Protein AF-A0A422QEE6-F1 (afdb_monomer)

Radius of gyration: 28.52 Å; Cα contacts (8 Å, |Δi|>4): 466; chains: 1; bounding box: 57×87×63 Å

Organism: NCBI:txid373040

pLDDT: mean 84.82, std 14.1, range [29.86, 97.25]

Mean predicted aligned error: 16.99 Å

Structure (mmCIF, N/CA/C/O backbone):
data_AF-A0A422QEE6-F1
#
_entry.id   AF-A0A422QEE6-F1
#
loop_
_atom_site.group_PDB
_atom_site.id
_atom_site.type_symbol
_atom_site.label_atom_id
_atom_site.label_alt_id
_atom_site.label_comp_id
_atom_site.label_asym_id
_atom_site.label_entity_id
_atom_site.label_seq_id
_atom_site.pdbx_PDB_ins_code
_atom_site.Cartn_x
_atom_site.Cartn_y
_atom_site.Cartn_z
_atom_site.occupancy
_atom_site.B_iso_or_equiv
_atom_site.auth_seq_id
_atom_site.auth_comp_id
_atom_site.auth_asym_id
_atom_site.auth_atom_id
_atom_site.pdbx_PDB_model_num
ATOM 1 N N . ASP A 1 1 ? -24.342 -21.781 19.970 1.00 81.12 1 ASP A N 1
ATOM 2 C CA . ASP A 1 1 ? -25.682 -21.976 19.388 1.00 81.12 1 ASP A CA 1
ATOM 3 C C . ASP A 1 1 ? -25.489 -22.483 17.962 1.00 81.12 1 ASP A C 1
ATOM 5 O O . ASP A 1 1 ? -25.064 -21.713 17.103 1.00 81.12 1 ASP A O 1
ATOM 9 N N . ALA A 1 2 ? -25.645 -23.795 17.763 1.00 84.81 2 ALA A N 1
ATOM 10 C CA . ALA A 1 2 ? -25.330 -24.468 16.501 1.00 84.81 2 ALA A CA 1
ATOM 11 C C . ALA A 1 2 ? -26.231 -23.983 15.355 1.00 84.81 2 ALA A C 1
ATOM 13 O O . ALA A 1 2 ? -25.745 -23.735 14.253 1.00 84.81 2 ALA A O 1
ATOM 14 N N . ASP A 1 3 ? -27.510 -23.732 15.635 1.00 87.94 3 ASP A N 1
ATOM 15 C CA . ASP A 1 3 ? -28.479 -23.286 14.630 1.00 87.94 3 ASP A CA 1
ATOM 16 C C . ASP A 1 3 ? -28.213 -21.856 14.155 1.00 87.94 3 ASP A C 1
ATOM 18 O O . ASP A 1 3 ? -28.500 -21.502 13.010 1.00 87.94 3 ASP A O 1
ATOM 22 N N . LYS A 1 4 ? -27.640 -20.999 15.009 1.00 89.62 4 LYS A N 1
ATOM 23 C CA . LYS A 1 4 ? -27.157 -19.679 14.572 1.00 89.62 4 LYS A CA 1
ATOM 24 C C . LYS A 1 4 ? -25.939 -19.790 13.659 1.00 89.62 4 LYS A C 1
ATOM 26 O O . LYS A 1 4 ? -25.885 -19.081 12.662 1.00 89.62 4 LYS A O 1
ATOM 31 N N . TYR A 1 5 ? -24.990 -20.672 13.973 1.00 89.69 5 TYR A N 1
ATOM 32 C CA . TYR A 1 5 ? -23.780 -20.845 13.163 1.00 89.69 5 TYR A CA 1
ATOM 33 C C . TYR A 1 5 ? -24.086 -21.451 11.784 1.00 89.69 5 TYR A C 1
ATOM 35 O O . TYR A 1 5 ? -23.596 -20.968 10.767 1.00 89.69 5 TYR A O 1
ATOM 43 N N . LEU A 1 6 ? -24.968 -22.454 11.735 1.00 91.50 6 LEU A N 1
ATOM 44 C CA . LEU A 1 6 ? -25.363 -23.151 10.505 1.00 91.50 6 LEU A CA 1
ATOM 45 C C . LEU A 1 6 ? -26.175 -22.296 9.516 1.00 91.50 6 LEU A C 1
ATOM 47 O O . LEU A 1 6 ? -26.305 -22.693 8.360 1.00 91.50 6 LEU A O 1
ATOM 51 N N . ARG A 1 7 ? -26.694 -21.143 9.964 1.00 90.94 7 ARG A N 1
ATOM 52 C CA . ARG A 1 7 ? -27.351 -20.106 9.141 1.00 90.94 7 ARG A CA 1
ATOM 53 C C . ARG A 1 7 ? -26.386 -19.030 8.627 1.00 90.94 7 ARG A C 1
ATOM 55 O O . ARG A 1 7 ? -26.804 -18.028 8.055 1.00 90.94 7 ARG A O 1
ATOM 62 N N . GLY A 1 8 ? -25.086 -19.171 8.887 1.00 89.19 8 GLY A N 1
ATOM 63 C CA . GLY A 1 8 ? -24.087 -18.263 8.335 1.00 89.19 8 GLY A CA 1
ATOM 64 C C . GLY A 1 8 ? -23.957 -18.450 6.822 1.00 89.19 8 GLY A C 1
ATOM 65 O O . GLY A 1 8 ? -23.835 -19.581 6.361 1.00 89.19 8 GLY A O 1
ATOM 66 N N . GLN A 1 9 ? -23.886 -17.353 6.059 1.00 87.19 9 GLN A N 1
ATOM 67 C CA . GLN A 1 9 ? -23.826 -17.376 4.584 1.00 87.19 9 GLN A CA 1
ATOM 68 C C . GLN A 1 9 ? -22.741 -18.299 4.004 1.00 87.19 9 GLN A C 1
ATOM 70 O O . GLN A 1 9 ? -22.912 -18.861 2.927 1.00 87.19 9 GLN A O 1
ATOM 75 N N . PHE A 1 10 ? -21.599 -18.436 4.683 1.00 90.88 10 PHE A N 1
ATOM 76 C CA . PHE A 1 10 ? -20.551 -19.368 4.266 1.00 90.88 10 PHE A CA 1
ATOM 77 C C . PHE A 1 10 ? -20.926 -20.825 4.564 1.00 90.88 10 PHE A C 1
ATOM 79 O O . PHE A 1 10 ? -20.805 -21.684 3.697 1.00 90.88 10 PHE A O 1
ATOM 86 N N . VAL A 1 11 ? -21.412 -21.090 5.778 1.00 92.38 11 VAL A N 1
ATOM 87 C CA . VAL A 1 11 ? -21.744 -22.437 6.263 1.00 92.38 11 VAL A CA 1
ATOM 88 C C . VAL A 1 11 ? -22.916 -23.035 5.481 1.00 92.38 11 VAL A C 1
ATOM 90 O O . VAL A 1 11 ? -22.935 -24.236 5.223 1.00 92.38 11 VAL A O 1
ATOM 93 N N . GLU A 1 12 ? -23.859 -22.203 5.036 1.00 90.94 12 GLU A N 1
ATOM 94 C CA . GLU A 1 12 ? -24.975 -22.614 4.175 1.00 90.94 12 GLU A CA 1
ATOM 95 C C . GLU A 1 12 ? -24.527 -23.160 2.812 1.00 90.94 12 GLU A C 1
ATOM 97 O O . GLU A 1 12 ? -25.235 -23.978 2.230 1.00 90.94 12 GLU A O 1
ATOM 102 N N . ARG A 1 13 ? -23.344 -22.763 2.321 1.00 91.00 13 ARG A N 1
ATOM 103 C CA . ARG A 1 13 ? -22.773 -23.248 1.053 1.00 91.00 13 ARG A CA 1
ATOM 104 C C . ARG A 1 13 ? -22.009 -24.564 1.190 1.00 91.00 13 ARG A C 1
ATOM 106 O O . ARG A 1 13 ? -21.643 -25.157 0.177 1.00 91.00 13 ARG A O 1
ATOM 113 N N . LEU A 1 14 ? -21.726 -25.014 2.414 1.00 93.06 14 LEU A N 1
ATOM 114 C CA . LEU A 1 14 ? -20.978 -26.248 2.628 1.00 93.06 14 LEU A CA 1
ATOM 115 C C . LEU A 1 14 ? -21.816 -27.477 2.232 1.00 93.06 14 LEU A C 1
ATOM 117 O O . LEU A 1 14 ? -23.030 -27.490 2.451 1.00 93.06 14 LEU A O 1
ATOM 121 N N . PRO A 1 15 ? -21.180 -28.547 1.718 1.00 95.31 15 PRO A N 1
ATOM 122 C CA . PRO A 1 15 ? -21.838 -29.829 1.499 1.00 95.31 15 PRO A CA 1
ATOM 123 C C . PRO A 1 15 ? -22.603 -30.313 2.734 1.00 95.31 15 PRO A C 1
ATOM 125 O O . PRO A 1 15 ? -22.143 -30.156 3.867 1.00 95.31 15 PRO A O 1
ATOM 128 N N . GLN A 1 16 ? -23.746 -30.965 2.509 1.00 95.94 16 GLN A N 1
ATOM 129 C CA . GLN A 1 16 ? -24.655 -31.385 3.578 1.00 95.94 16 GLN A CA 1
ATOM 130 C C . GLN A 1 16 ? -23.961 -32.230 4.659 1.00 95.94 16 GLN A C 1
ATOM 132 O O . GLN A 1 16 ? -24.127 -31.955 5.843 1.00 95.94 16 GLN A O 1
ATOM 137 N N . ALA A 1 17 ? -23.090 -33.161 4.258 1.00 97.25 17 ALA A N 1
ATOM 138 C CA . ALA A 1 17 ? -22.315 -33.987 5.185 1.00 97.25 17 ALA A CA 1
ATOM 139 C C . ALA A 1 17 ? -21.442 -33.163 6.155 1.00 97.25 17 ALA A C 1
ATOM 141 O O . ALA A 1 17 ? -21.339 -33.505 7.331 1.00 97.25 17 ALA A O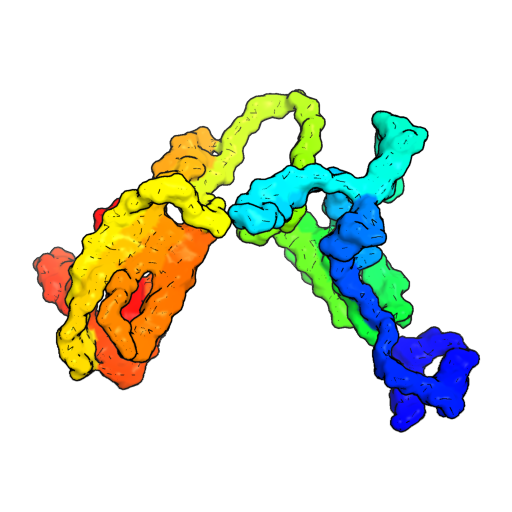 1
ATOM 142 N N . LEU A 1 18 ? -20.850 -32.049 5.699 1.00 94.56 18 LEU A N 1
ATOM 143 C CA . LEU A 1 18 ? -20.068 -31.164 6.572 1.00 94.56 18 LEU A CA 1
ATOM 144 C C . LEU A 1 18 ? -20.967 -30.386 7.533 1.00 94.56 18 LEU A C 1
ATOM 146 O O . LEU A 1 18 ? -20.618 -30.219 8.698 1.00 94.56 18 LEU A O 1
ATOM 150 N N . ARG A 1 19 ? -22.134 -29.927 7.067 1.00 95.19 19 ARG A N 1
ATOM 151 C CA . ARG A 1 19 ? -23.109 -29.220 7.914 1.00 95.19 19 ARG A CA 1
ATOM 152 C C . ARG A 1 19 ? -23.632 -30.124 9.029 1.00 95.19 19 ARG A C 1
ATOM 154 O O . ARG A 1 19 ? -23.758 -29.672 10.164 1.00 95.19 19 ARG A O 1
ATOM 161 N N . ASP A 1 20 ? -23.893 -31.391 8.719 1.00 95.81 20 ASP A N 1
ATOM 162 C CA . ASP A 1 20 ? -24.345 -32.376 9.703 1.00 95.81 20 ASP A CA 1
ATOM 163 C C . ASP A 1 20 ? -23.236 -32.720 10.703 1.00 95.81 20 ASP A C 1
ATOM 165 O O . ASP A 1 20 ? -23.484 -32.688 11.907 1.00 95.81 20 ASP A O 1
ATOM 169 N N . GLY A 1 21 ? -21.992 -32.886 10.237 1.00 95.81 21 GLY A N 1
ATOM 170 C CA . GLY A 1 21 ? -20.835 -33.063 11.121 1.00 95.81 21 GLY A CA 1
ATOM 171 C C . GLY A 1 21 ? -20.597 -31.872 12.059 1.00 95.81 21 GLY A C 1
ATOM 172 O O . GLY A 1 21 ? -20.356 -32.063 13.249 1.00 95.81 21 GLY A O 1
ATOM 173 N N . ILE A 1 22 ? -20.729 -30.633 11.564 1.00 94.56 22 ILE A N 1
ATOM 174 C CA . ILE A 1 22 ? -20.644 -29.418 12.399 1.00 94.56 22 ILE A CA 1
ATOM 175 C C . ILE A 1 22 ? -21.785 -29.378 13.422 1.00 94.56 22 ILE A C 1
ATOM 177 O O . ILE A 1 22 ? -21.577 -28.923 14.546 1.00 94.56 22 ILE A O 1
ATOM 181 N N . ARG A 1 23 ? -22.992 -29.834 13.063 1.00 94.62 23 ARG A N 1
ATOM 182 C CA . ARG A 1 23 ? -24.121 -29.889 14.002 1.00 94.62 23 ARG A CA 1
ATOM 183 C C . ARG A 1 23 ? -23.864 -30.886 15.130 1.00 94.62 23 ARG A C 1
ATOM 185 O O . ARG A 1 23 ? -24.142 -30.564 16.280 1.00 94.62 23 ARG A O 1
ATOM 192 N N . GLU A 1 24 ? -23.361 -32.070 14.794 1.00 96.00 24 GLU A N 1
ATOM 193 C CA . GLU A 1 24 ? -23.137 -33.156 15.751 1.00 96.00 24 GLU A CA 1
ATOM 194 C C . GLU A 1 24 ? -21.937 -32.886 16.667 1.00 96.00 24 GLU A C 1
ATOM 196 O O . GLU A 1 24 ? -22.025 -33.057 17.882 1.00 96.00 24 GLU A O 1
ATOM 201 N N . HIS A 1 25 ? -20.819 -32.436 16.095 1.00 95.38 25 HIS A N 1
ATOM 202 C CA . HIS A 1 25 ? -19.540 -32.348 16.806 1.00 95.38 25 HIS A CA 1
ATOM 203 C C . HIS A 1 25 ? -19.099 -30.914 17.117 1.00 95.38 25 HIS A C 1
ATOM 205 O O . HIS A 1 25 ? -18.157 -30.702 17.883 1.00 95.38 25 HIS A O 1
ATOM 211 N N . GLY A 1 26 ? -19.771 -29.914 16.547 1.00 93.00 26 GLY A N 1
ATOM 212 C CA . GLY A 1 26 ? -19.337 -28.525 16.602 1.00 93.00 26 GLY A CA 1
ATOM 213 C C . GLY A 1 26 ? -18.130 -28.243 15.705 1.00 93.00 26 GLY A C 1
ATOM 214 O O . GLY A 1 26 ? -17.658 -29.081 14.939 1.00 93.00 26 GLY A O 1
ATOM 215 N N . ILE A 1 27 ? -17.611 -27.022 15.815 1.00 92.44 27 ILE A N 1
ATOM 216 C CA . ILE A 1 27 ? -16.364 -26.596 15.179 1.00 92.44 27 ILE A CA 1
ATOM 217 C C . ILE A 1 27 ? -15.496 -25.881 16.211 1.00 92.44 27 ILE A C 1
ATOM 219 O O . ILE A 1 27 ? -15.995 -25.133 17.055 1.00 92.44 27 ILE A O 1
ATOM 223 N N . ARG A 1 28 ? -14.182 -26.119 16.165 1.00 93.69 28 ARG A N 1
ATOM 224 C CA . ARG A 1 28 ? -13.245 -25.514 17.118 1.00 93.69 28 ARG A CA 1
ATOM 225 C C . ARG A 1 28 ? -12.964 -24.045 16.809 1.00 93.69 28 ARG A C 1
ATOM 227 O O . ARG A 1 28 ? -12.865 -23.237 17.731 1.00 93.69 28 ARG A O 1
ATOM 234 N N . ASN A 1 29 ? -12.808 -23.717 15.530 1.00 92.12 29 ASN A N 1
ATOM 235 C CA . ASN A 1 29 ? -12.454 -22.389 15.045 1.00 92.12 29 ASN A CA 1
ATOM 236 C C . ASN A 1 29 ? -13.689 -21.717 14.444 1.00 92.12 29 ASN A C 1
ATOM 238 O O . ASN A 1 29 ? -14.395 -22.324 13.647 1.00 92.12 29 ASN A O 1
ATOM 242 N N . SER A 1 30 ? -13.947 -20.461 14.808 1.00 87.75 30 SER A N 1
ATOM 243 C CA . SER A 1 30 ? -15.091 -19.722 14.259 1.00 87.75 30 SER A CA 1
ATOM 244 C C . SER A 1 30 ? -14.921 -19.384 12.776 1.00 87.75 30 SER A C 1
ATOM 246 O O . SER A 1 30 ? -15.923 -19.288 12.073 1.00 87.75 30 SER A O 1
ATOM 248 N N . HIS A 1 31 ? -13.669 -19.235 12.326 1.00 90.38 31 HIS A N 1
ATOM 249 C CA . HIS A 1 31 ? -13.274 -18.991 10.942 1.00 90.38 31 HIS A CA 1
ATOM 250 C C . HIS A 1 31 ? -12.003 -19.785 10.609 1.00 90.38 31 HIS A C 1
ATOM 252 O O . HIS A 1 31 ? -11.155 -19.982 11.486 1.00 90.38 31 HIS A O 1
ATOM 258 N N . LEU A 1 32 ? -11.866 -20.223 9.361 1.00 91.81 32 LEU A N 1
ATOM 259 C CA . LEU A 1 32 ? -10.840 -21.165 8.911 1.00 91.81 32 LEU A CA 1
ATOM 260 C C . LEU A 1 32 ? -9.959 -20.618 7.786 1.00 91.81 32 LEU A C 1
ATOM 262 O O . LEU A 1 32 ? -8.766 -20.914 7.765 1.00 91.81 32 LEU A O 1
ATOM 266 N N . LEU A 1 33 ? -10.518 -19.858 6.843 1.00 94.44 33 LEU A N 1
ATOM 267 C CA . LEU A 1 33 ? -9.865 -19.549 5.574 1.00 94.44 33 LEU A CA 1
ATOM 268 C C . LEU A 1 33 ? -9.750 -18.042 5.368 1.00 94.44 33 LEU A C 1
ATOM 270 O O . LEU A 1 33 ? -10.741 -17.314 5.331 1.00 94.44 33 LEU A O 1
ATOM 274 N N . SER A 1 34 ? -8.514 -17.585 5.178 1.00 94.00 34 SER A N 1
ATOM 275 C CA . SER A 1 34 ? -8.158 -16.221 4.789 1.00 94.00 34 SER A CA 1
ATOM 276 C C . SER A 1 34 ? -7.015 -16.264 3.786 1.00 94.00 34 SER A C 1
ATOM 278 O O . SER A 1 34 ? -6.116 -17.095 3.920 1.00 94.00 34 SER A O 1
ATOM 280 N N . ILE A 1 35 ? -7.022 -15.358 2.809 1.00 93.94 35 ILE A N 1
ATOM 281 C CA . ILE A 1 35 ? -5.903 -15.196 1.876 1.00 93.94 35 ILE A CA 1
ATOM 282 C C . ILE A 1 35 ? -5.179 -13.904 2.237 1.00 93.94 35 ILE A C 1
ATOM 284 O O . ILE A 1 35 ? -5.661 -12.810 1.953 1.00 93.94 35 ILE A O 1
ATOM 288 N N . ALA A 1 36 ? -4.028 -14.047 2.887 1.00 91.50 36 ALA A N 1
ATOM 289 C CA . ALA A 1 36 ? -3.153 -12.946 3.276 1.00 91.50 36 ALA A CA 1
ATOM 290 C C . ALA A 1 36 ? -2.109 -12.649 2.178 1.00 91.50 36 ALA A C 1
ATOM 292 O O . ALA A 1 36 ? -1.800 -13.536 1.378 1.00 91.50 36 ALA A O 1
ATOM 293 N N . PRO A 1 37 ? -1.514 -11.441 2.147 1.00 84.94 37 PRO A N 1
ATOM 294 C CA . PRO A 1 37 ? -0.435 -11.145 1.214 1.00 84.94 37 PRO A CA 1
ATOM 295 C C . PRO A 1 37 ? 0.823 -11.936 1.592 1.00 84.94 37 PRO A C 1
ATOM 297 O O . PRO A 1 37 ? 1.262 -11.929 2.744 1.00 84.94 37 PRO A O 1
ATOM 300 N N . THR A 1 38 ? 1.443 -12.595 0.614 1.00 86.94 38 THR A N 1
ATOM 301 C CA . THR A 1 38 ? 2.554 -13.533 0.855 1.00 86.94 38 THR A CA 1
ATOM 302 C C . THR A 1 38 ? 3.933 -12.983 0.480 1.00 86.94 38 THR A C 1
ATOM 304 O O . THR A 1 38 ? 4.870 -13.758 0.355 1.00 86.94 38 THR A O 1
ATOM 307 N N . GLY A 1 39 ? 4.105 -11.664 0.339 1.00 81.00 39 GLY A N 1
ATOM 308 C CA . GLY A 1 39 ? 5.300 -11.039 -0.260 1.00 81.00 39 GLY A CA 1
ATOM 309 C C . GLY A 1 39 ? 6.659 -11.646 0.135 1.00 81.00 39 GLY A C 1
ATOM 310 O O . GLY A 1 39 ? 7.325 -12.302 -0.661 1.00 81.00 39 GLY A O 1
ATOM 311 N N . THR A 1 40 ? 7.126 -11.427 1.368 1.00 81.62 40 THR A N 1
ATOM 312 C CA . THR A 1 40 ? 8.453 -11.933 1.788 1.00 81.62 40 THR A CA 1
ATOM 313 C C . THR A 1 40 ? 8.480 -13.445 1.993 1.00 81.62 40 THR A C 1
ATOM 315 O O . THR A 1 40 ? 9.517 -14.059 1.760 1.00 81.62 40 THR A O 1
ATOM 318 N N . ILE A 1 41 ? 7.365 -14.049 2.411 1.00 87.56 41 ILE A N 1
ATOM 319 C CA . ILE A 1 41 ? 7.308 -15.496 2.648 1.00 87.56 41 ILE A CA 1
ATOM 320 C C . ILE A 1 41 ? 7.363 -16.284 1.337 1.00 87.56 41 ILE A C 1
ATOM 322 O O . ILE A 1 41 ? 8.015 -17.320 1.300 1.00 87.56 41 ILE A O 1
ATOM 326 N N . SER A 1 42 ? 6.777 -15.764 0.255 1.00 88.62 42 SER A N 1
ATOM 327 C CA . SER A 1 42 ? 6.864 -16.381 -1.066 1.00 88.62 42 SER A CA 1
ATOM 328 C C . SER A 1 42 ? 8.301 -16.359 -1.576 1.00 88.62 42 SER A C 1
ATOM 330 O O . SER A 1 42 ? 8.842 -17.394 -1.958 1.00 88.62 42 SER A O 1
ATOM 332 N N . LEU A 1 43 ? 8.974 -15.207 -1.461 1.00 86.25 43 LEU A N 1
ATOM 333 C CA . LEU A 1 43 ? 10.392 -15.105 -1.807 1.00 86.25 43 LEU A CA 1
ATOM 334 C C . LEU A 1 43 ? 11.256 -16.093 -1.007 1.00 86.25 43 LEU A C 1
ATOM 336 O O . LEU A 1 43 ? 12.166 -16.698 -1.559 1.00 86.25 43 LEU A O 1
ATOM 340 N N . ALA A 1 44 ? 11.013 -16.218 0.299 1.00 86.69 44 ALA A N 1
ATOM 341 C CA . ALA A 1 44 ? 11.871 -17.007 1.178 1.00 86.69 44 ALA A CA 1
ATOM 342 C C . ALA A 1 44 ? 11.607 -18.518 1.106 1.00 86.69 44 ALA A C 1
ATOM 344 O O . ALA A 1 44 ? 12.542 -19.298 1.280 1.00 86.69 44 ALA A O 1
ATOM 345 N N . PHE A 1 45 ? 10.354 -18.928 0.895 1.00 90.50 45 PHE A N 1
ATOM 346 C CA . PHE A 1 45 ? 9.922 -20.312 1.118 1.00 90.50 45 PHE A CA 1
ATOM 347 C C . PHE A 1 45 ? 9.106 -20.917 -0.025 1.00 90.50 45 PHE A C 1
ATOM 349 O O . PHE A 1 45 ? 8.894 -22.125 -0.024 1.00 90.50 45 PHE A O 1
ATOM 356 N N . ALA A 1 46 ? 8.659 -20.115 -0.991 1.00 90.31 46 ALA A N 1
ATOM 357 C CA . ALA A 1 46 ? 7.896 -20.583 -2.149 1.00 90.31 46 ALA A CA 1
ATOM 358 C C . ALA A 1 46 ? 8.588 -20.220 -3.469 1.00 90.31 46 ALA A C 1
ATOM 360 O O . ALA A 1 46 ? 7.927 -19.986 -4.475 1.00 90.31 46 ALA A O 1
ATOM 361 N N . ASP A 1 47 ? 9.921 -20.141 -3.442 1.00 89.69 47 ASP A N 1
ATOM 362 C CA . ASP A 1 47 ? 10.767 -19.926 -4.620 1.00 89.69 47 ASP A CA 1
ATOM 363 C C . ASP A 1 47 ? 10.376 -18.696 -5.460 1.00 89.69 47 ASP A C 1
ATOM 365 O O . ASP A 1 47 ? 10.538 -18.661 -6.679 1.00 89.69 47 ASP A O 1
ATOM 369 N N . ASN A 1 48 ? 9.843 -17.677 -4.777 1.00 89.81 48 ASN A N 1
ATOM 370 C CA . ASN A 1 48 ? 9.294 -16.471 -5.378 1.00 89.81 48 ASN A CA 1
ATOM 371 C C . ASN A 1 48 ? 8.164 -16.736 -6.391 1.00 89.81 48 ASN A C 1
ATOM 373 O O . ASN A 1 48 ? 8.106 -16.113 -7.450 1.00 89.81 48 ASN A O 1
ATOM 377 N N . ALA A 1 49 ? 7.258 -17.657 -6.065 1.00 90.44 49 ALA A N 1
ATOM 378 C CA . ALA A 1 49 ? 5.984 -17.785 -6.758 1.00 90.44 49 ALA A CA 1
ATOM 379 C C . ALA A 1 49 ? 5.113 -16.526 -6.575 1.00 90.44 49 ALA A C 1
ATOM 381 O O . ALA A 1 49 ? 5.280 -15.742 -5.630 1.00 90.44 49 ALA A O 1
ATOM 382 N N . SER A 1 50 ? 4.141 -16.351 -7.466 1.00 88.81 50 SER A N 1
ATOM 383 C CA . SER A 1 50 ? 3.180 -15.253 -7.400 1.00 88.81 50 SER A CA 1
ATOM 384 C C . SER A 1 50 ? 2.458 -15.194 -6.046 1.00 88.81 50 SER A C 1
ATOM 386 O O . SER A 1 50 ? 2.145 -16.218 -5.436 1.00 88.81 50 SER A O 1
ATOM 388 N N . ASN A 1 51 ? 2.207 -13.984 -5.542 1.00 87.38 51 ASN A N 1
ATOM 389 C CA . ASN A 1 51 ? 1.781 -13.803 -4.157 1.00 87.38 51 ASN A CA 1
ATOM 390 C C . ASN A 1 51 ? 0.282 -14.057 -3.954 1.00 87.38 51 ASN A C 1
ATOM 392 O O . ASN A 1 51 ? -0.553 -13.382 -4.548 1.00 87.38 51 ASN A O 1
ATOM 396 N N . GLY A 1 52 ? -0.076 -14.975 -3.053 1.00 89.50 52 GLY A N 1
ATOM 397 C CA . GLY A 1 52 ? -1.469 -15.316 -2.760 1.00 89.50 52 GLY A CA 1
ATOM 398 C C . GLY A 1 52 ? -2.205 -15.823 -4.003 1.00 89.50 52 GLY A C 1
ATOM 399 O O . GLY A 1 52 ? -1.902 -16.897 -4.508 1.00 89.50 52 GLY A O 1
ATOM 400 N N . ILE A 1 53 ? -3.176 -15.042 -4.482 1.00 92.69 53 ILE A N 1
ATOM 401 C CA . ILE A 1 53 ? -3.908 -15.286 -5.741 1.00 92.69 53 ILE A CA 1
ATOM 402 C C . ILE A 1 53 ? -3.671 -14.163 -6.766 1.00 92.69 53 ILE A C 1
ATOM 404 O O . ILE A 1 53 ? -4.484 -13.918 -7.661 1.00 92.69 53 ILE A O 1
ATOM 408 N N . GLU A 1 54 ? -2.598 -13.396 -6.589 1.00 91.19 54 GLU A N 1
ATOM 409 C CA . GLU A 1 54 ? -2.208 -12.342 -7.517 1.00 91.19 54 GLU A CA 1
ATOM 410 C C . GLU A 1 54 ? -1.446 -12.930 -8.708 1.00 91.19 54 GLU A C 1
ATOM 412 O O . GLU A 1 54 ? -0.664 -13.861 -8.521 1.00 91.19 54 GLU A O 1
ATOM 417 N N . PRO A 1 55 ? -1.627 -12.390 -9.927 1.00 90.88 55 PRO A N 1
ATOM 418 C CA . PRO A 1 55 ? -0.673 -12.639 -10.999 1.00 90.88 55 PRO A CA 1
ATOM 419 C C . PRO A 1 55 ? 0.706 -12.052 -10.634 1.00 90.88 55 PRO A C 1
ATOM 421 O O . PRO A 1 55 ? 0.782 -11.117 -9.827 1.00 90.88 55 PRO A O 1
ATOM 424 N N . PRO A 1 56 ? 1.799 -12.551 -11.233 1.00 90.38 56 PRO A N 1
ATOM 425 C CA . PRO A 1 56 ? 3.128 -11.967 -11.079 1.00 90.38 56 PRO A CA 1
ATOM 426 C C . PRO A 1 56 ? 3.111 -10.468 -11.389 1.00 90.38 56 PRO A C 1
ATOM 428 O O . PRO A 1 56 ? 2.628 -10.049 -12.438 1.00 90.38 56 PRO A O 1
ATOM 431 N N . TYR A 1 57 ? 3.627 -9.638 -10.481 1.00 85.31 57 TYR A N 1
ATOM 432 C CA . TYR A 1 57 ? 3.708 -8.192 -10.720 1.00 85.31 57 TYR A CA 1
ATOM 433 C C . TYR A 1 57 ? 4.663 -7.867 -11.877 1.00 85.31 57 TYR A C 1
ATOM 435 O O . TYR A 1 57 ? 4.351 -7.058 -12.741 1.00 85.31 57 TYR A O 1
ATOM 443 N N . SER A 1 58 ? 5.811 -8.541 -11.884 1.00 87.31 58 SER A N 1
ATOM 444 C CA . SER A 1 58 ? 6.795 -8.562 -12.961 1.00 87.31 58 SER A CA 1
ATOM 445 C C . SER A 1 58 ? 7.525 -9.901 -12.916 1.00 87.31 58 SER A C 1
ATOM 447 O O . SER A 1 58 ? 7.669 -10.489 -11.841 1.00 87.31 58 SER A O 1
ATOM 449 N N . TRP A 1 59 ? 8.018 -10.361 -14.063 1.00 90.38 59 TRP A N 1
ATOM 450 C CA . TRP A 1 59 ? 8.834 -11.571 -14.161 1.00 90.38 59 TRP A CA 1
ATOM 451 C C . TRP A 1 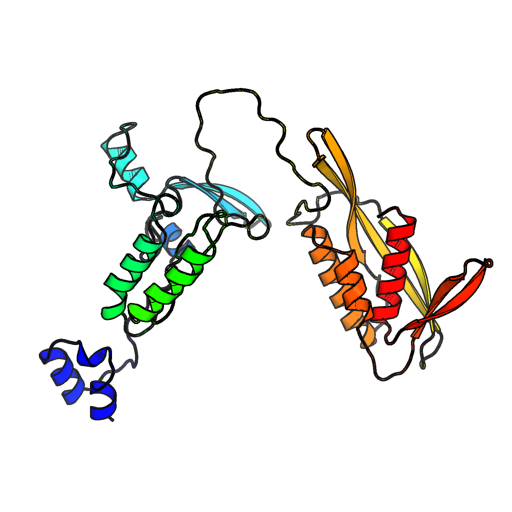59 ? 10.195 -11.420 -13.492 1.00 90.38 59 TRP A C 1
ATOM 453 O O . TRP A 1 59 ? 10.691 -12.364 -12.882 1.00 90.38 59 TRP A O 1
ATOM 463 N N . THR A 1 60 ? 10.779 -10.227 -13.586 1.00 87.75 60 THR A N 1
ATOM 464 C CA . THR A 1 60 ? 12.042 -9.865 -12.943 1.00 87.75 60 THR A CA 1
ATOM 465 C C . THR A 1 60 ? 11.917 -8.487 -12.298 1.00 87.75 60 THR A C 1
ATOM 467 O O . THR A 1 60 ? 11.247 -7.585 -12.812 1.00 87.75 60 THR A O 1
ATOM 470 N N . TYR A 1 61 ? 12.509 -8.311 -11.120 1.00 83.56 61 TYR A N 1
ATOM 471 C CA . TYR A 1 61 ? 12.513 -7.026 -10.422 1.00 83.56 61 TYR A CA 1
ATOM 472 C C . TYR A 1 61 ? 13.686 -6.912 -9.454 1.00 83.56 61 TYR A C 1
ATOM 474 O O . TYR A 1 61 ? 14.246 -7.903 -8.984 1.00 83.56 61 TYR A O 1
ATOM 482 N N . GLN A 1 62 ? 14.039 -5.672 -9.120 1.00 80.25 62 GLN A N 1
ATOM 483 C CA . GLN A 1 62 ? 15.103 -5.376 -8.165 1.00 80.25 62 GLN A CA 1
ATOM 484 C C . GLN A 1 62 ? 14.536 -5.238 -6.753 1.00 80.25 62 GLN A C 1
ATOM 486 O O . GLN A 1 62 ? 13.653 -4.416 -6.491 1.00 80.25 62 GLN A O 1
ATOM 491 N N . ARG A 1 63 ? 15.066 -6.024 -5.813 1.00 78.38 63 ARG A N 1
ATOM 492 C CA . ARG A 1 63 ? 14.694 -5.962 -4.399 1.00 78.38 63 ARG A CA 1
ATOM 493 C C . ARG A 1 63 ? 15.860 -5.470 -3.553 1.00 78.38 63 ARG A C 1
ATOM 495 O O . ARG A 1 63 ? 16.897 -6.119 -3.441 1.00 78.38 63 ARG A O 1
ATOM 502 N N . ARG A 1 64 ? 15.644 -4.347 -2.867 1.00 78.94 64 ARG A N 1
ATOM 503 C CA . ARG A 1 64 ? 16.579 -3.805 -1.875 1.00 78.94 64 ARG A CA 1
ATOM 504 C C . ARG A 1 64 ? 16.430 -4.545 -0.542 1.00 78.94 64 ARG A C 1
ATOM 506 O O . ARG A 1 64 ? 15.344 -4.596 0.034 1.00 78.94 64 ARG A O 1
ATOM 513 N N . LYS A 1 65 ? 17.524 -5.114 -0.037 1.00 78.88 65 LYS A N 1
ATOM 514 C CA . LYS A 1 65 ? 17.611 -5.754 1.282 1.00 78.88 65 LYS A CA 1
ATOM 515 C C . LYS A 1 65 ? 18.626 -5.012 2.140 1.00 78.88 65 LYS A C 1
ATOM 517 O O . LYS A 1 65 ? 19.759 -4.782 1.717 1.00 78.88 65 LYS A O 1
ATOM 522 N N . ARG A 1 66 ? 18.223 -4.681 3.366 1.00 76.69 66 ARG A N 1
ATOM 523 C CA . ARG A 1 66 ? 19.120 -4.111 4.369 1.00 76.69 66 ARG A CA 1
ATOM 524 C C . ARG A 1 66 ? 20.105 -5.178 4.844 1.00 76.69 66 ARG A C 1
ATOM 526 O O . ARG A 1 66 ? 19.697 -6.288 5.193 1.00 76.69 66 ARG A O 1
ATOM 533 N N . THR A 1 67 ? 21.387 -4.862 4.816 1.00 80.12 67 THR A N 1
ATOM 534 C CA . THR A 1 67 ? 22.461 -5.747 5.270 1.00 80.12 67 THR A CA 1
ATOM 535 C C . THR A 1 67 ? 22.706 -5.566 6.772 1.00 80.12 67 THR A C 1
ATOM 537 O O . THR A 1 67 ? 22.284 -4.576 7.371 1.00 80.12 67 THR A O 1
ATOM 540 N N . ALA A 1 68 ? 23.322 -6.565 7.415 1.00 79.44 68 ALA A N 1
ATOM 541 C CA . ALA A 1 68 ? 23.523 -6.586 8.871 1.00 79.44 68 ALA A CA 1
ATOM 542 C C . ALA A 1 68 ? 24.440 -5.455 9.377 1.00 79.44 68 ALA A C 1
ATOM 544 O O . ALA A 1 68 ? 24.327 -5.029 10.520 1.00 79.44 68 ALA A O 1
ATOM 545 N N . ASP A 1 69 ? 25.296 -4.937 8.501 1.00 81.69 69 ASP A N 1
ATOM 546 C CA . ASP A 1 69 ? 26.157 -3.764 8.695 1.00 81.69 69 ASP A CA 1
ATOM 547 C C . ASP A 1 69 ? 25.406 -2.421 8.554 1.00 81.69 69 ASP A C 1
ATOM 549 O O . ASP A 1 69 ? 26.007 -1.354 8.651 1.00 81.69 69 ASP A O 1
ATOM 553 N N . GLY A 1 70 ? 24.088 -2.448 8.330 1.00 76.19 70 GLY A N 1
ATOM 554 C CA . GLY A 1 70 ? 23.254 -1.256 8.189 1.00 76.19 70 GLY A CA 1
ATOM 555 C C . GLY A 1 70 ? 23.193 -0.678 6.773 1.00 76.19 70 GLY A C 1
ATOM 556 O O . GLY A 1 70 ? 22.415 0.254 6.562 1.00 76.19 70 GLY A O 1
ATOM 557 N N . GLY A 1 71 ? 23.936 -1.242 5.814 1.00 82.50 71 GLY A N 1
ATOM 558 C CA . GLY A 1 71 ? 23.866 -0.891 4.395 1.00 82.50 71 GLY A CA 1
ATOM 559 C C . GLY A 1 71 ? 22.616 -1.429 3.687 1.00 82.50 71 GLY A C 1
ATOM 560 O O . GLY A 1 71 ? 21.735 -2.046 4.290 1.00 82.50 71 GLY A O 1
ATOM 561 N N . THR A 1 72 ? 22.528 -1.198 2.375 1.00 77.06 72 THR A N 1
ATOM 562 C CA . THR A 1 72 ? 21.486 -1.777 1.512 1.00 77.06 72 THR A CA 1
ATOM 563 C C . THR A 1 72 ? 22.140 -2.406 0.290 1.00 77.06 72 THR A C 1
ATOM 565 O O . THR A 1 72 ? 22.981 -1.779 -0.349 1.00 77.06 72 THR A O 1
ATOM 568 N N . ARG A 1 73 ? 21.748 -3.634 -0.054 1.00 80.94 73 ARG A N 1
ATOM 569 C CA . ARG A 1 73 ? 22.123 -4.290 -1.315 1.00 80.94 73 ARG A CA 1
ATOM 570 C C . ARG A 1 73 ? 20.878 -4.548 -2.151 1.00 80.94 73 ARG A C 1
ATOM 572 O O . ARG A 1 73 ? 19.851 -4.948 -1.602 1.00 80.94 73 ARG A O 1
ATOM 579 N N . SER A 1 74 ? 20.974 -4.310 -3.456 1.00 80.88 74 SER A N 1
ATOM 580 C CA . SER A 1 74 ? 19.940 -4.704 -4.414 1.00 80.88 74 SER A CA 1
ATOM 581 C C . SER A 1 74 ? 20.232 -6.103 -4.930 1.00 80.88 74 SER A C 1
ATOM 583 O O . SER A 1 74 ? 21.388 -6.434 -5.191 1.00 80.88 74 SER A O 1
ATOM 585 N N . TYR A 1 75 ? 19.189 -6.909 -5.053 1.00 82.69 75 TYR A N 1
ATOM 586 C CA . TYR A 1 75 ? 19.240 -8.235 -5.646 1.00 82.69 75 TYR A CA 1
ATOM 587 C C . TYR A 1 75 ? 18.204 -8.289 -6.753 1.00 82.69 75 TYR A C 1
ATOM 589 O O . TYR A 1 75 ? 17.060 -7.876 -6.543 1.00 82.69 75 TYR A O 1
ATOM 597 N N . GLU A 1 76 ? 18.594 -8.825 -7.901 1.00 85.25 76 GLU A N 1
ATOM 598 C CA . GLU A 1 76 ? 17.618 -9.229 -8.896 1.00 85.25 76 GLU A CA 1
ATOM 599 C C . GLU A 1 76 ? 16.855 -10.444 -8.377 1.00 85.25 76 GLU A C 1
ATOM 601 O O . GLU A 1 76 ? 17.431 -11.383 -7.820 1.00 85.25 76 GLU A O 1
ATOM 606 N N . VAL A 1 77 ? 15.542 -10.396 -8.527 1.00 88.56 77 VAL A N 1
ATOM 607 C CA . VAL A 1 77 ? 14.634 -11.461 -8.142 1.00 88.56 77 VAL A CA 1
ATOM 608 C C . VAL A 1 77 ? 13.802 -11.813 -9.363 1.00 88.56 77 VAL A C 1
ATOM 610 O O . VAL A 1 77 ? 13.304 -10.925 -10.052 1.00 88.56 77 VAL A O 1
ATOM 613 N N . CYS A 1 78 ? 13.660 -13.110 -9.615 1.00 90.62 78 CYS A N 1
ATOM 614 C CA . CYS A 1 78 ? 12.883 -13.644 -10.725 1.00 90.62 78 CYS A CA 1
ATOM 615 C C . CYS A 1 78 ? 11.686 -14.437 -10.195 1.00 90.62 78 CYS A C 1
ATOM 617 O O . CYS A 1 78 ? 11.807 -15.144 -9.192 1.00 90.62 78 CYS A O 1
ATOM 619 N N . ASP A 1 79 ? 10.544 -14.339 -10.866 1.00 93.06 79 ASP A N 1
ATOM 620 C CA . ASP A 1 79 ? 9.381 -15.194 -10.624 1.00 93.06 79 ASP A CA 1
ATOM 621 C C . ASP A 1 79 ? 9.712 -16.670 -10.919 1.00 93.06 79 ASP A C 1
ATOM 623 O O . ASP A 1 79 ? 10.469 -16.986 -11.848 1.00 93.06 79 ASP A O 1
ATOM 627 N N . HIS A 1 80 ? 9.150 -17.578 -10.116 1.00 93.31 80 HIS A N 1
ATOM 628 C CA . HIS A 1 80 ? 9.367 -19.019 -10.256 1.00 93.31 80 HIS A CA 1
ATOM 629 C C . HIS A 1 80 ? 9.003 -19.541 -11.655 1.00 93.31 80 HIS A C 1
ATOM 631 O O . HIS A 1 80 ? 9.808 -20.234 -12.283 1.00 93.31 80 HIS A O 1
ATOM 637 N N . ALA A 1 81 ? 7.811 -19.203 -12.156 1.00 93.06 81 ALA A N 1
ATOM 638 C CA . ALA A 1 81 ? 7.301 -19.725 -13.421 1.00 93.06 81 ALA A CA 1
ATOM 639 C C . ALA A 1 81 ? 8.132 -19.215 -14.600 1.00 93.06 81 ALA A C 1
ATOM 641 O O . ALA A 1 81 ? 8.445 -19.980 -15.514 1.00 93.06 81 ALA A O 1
ATOM 642 N N . TRP A 1 82 ? 8.554 -17.949 -14.551 1.00 93.94 82 TRP A N 1
ATOM 643 C CA . TRP A 1 82 ? 9.465 -17.386 -15.548 1.00 93.94 82 TRP A CA 1
ATOM 644 C C . TRP A 1 82 ? 10.801 -18.126 -15.576 1.00 93.94 82 TRP A C 1
ATOM 646 O O . TRP A 1 82 ? 11.264 -18.542 -16.638 1.00 93.94 82 TRP A O 1
ATOM 656 N N . ARG A 1 83 ? 11.409 -18.346 -14.407 1.00 94.25 83 ARG A N 1
ATOM 657 C CA . ARG A 1 83 ? 12.723 -18.990 -14.316 1.00 94.25 83 ARG A CA 1
ATOM 658 C C . ARG A 1 83 ? 12.669 -20.455 -14.756 1.00 94.25 83 ARG A C 1
ATOM 660 O O . ARG A 1 83 ? 13.565 -20.901 -15.470 1.00 94.25 83 ARG A O 1
ATOM 667 N N . LEU A 1 84 ? 11.598 -21.172 -14.406 1.00 94.62 84 LEU A N 1
ATOM 668 C CA . LEU A 1 84 ? 11.356 -22.538 -14.878 1.00 94.62 84 LEU A CA 1
ATOM 669 C C . LEU A 1 84 ? 11.155 -22.583 -16.399 1.00 94.62 84 LEU A C 1
ATOM 671 O O . LEU A 1 84 ? 11.741 -23.431 -17.069 1.00 94.62 84 LEU A O 1
ATOM 675 N N . TYR A 1 85 ? 10.384 -21.648 -16.962 1.00 95.00 85 TYR A N 1
ATOM 676 C CA . TYR A 1 85 ? 10.194 -21.561 -18.410 1.00 95.00 85 TYR A CA 1
ATOM 677 C C . TYR A 1 85 ? 11.518 -21.321 -19.144 1.00 95.00 85 TYR A C 1
ATOM 679 O O . TYR A 1 85 ? 11.826 -22.031 -20.099 1.00 95.00 85 TYR A O 1
ATOM 687 N N . ARG A 1 8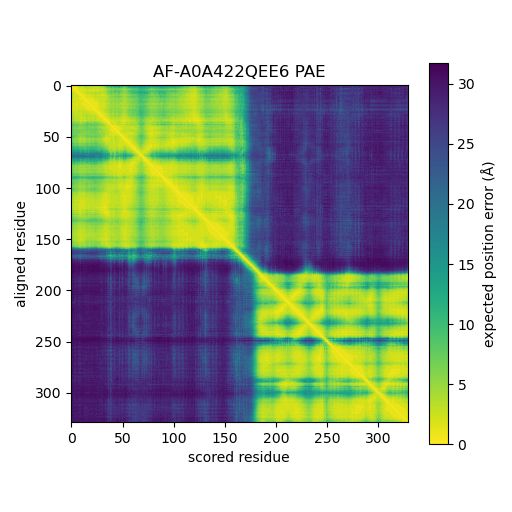6 ? 12.344 -20.384 -18.658 1.00 94.31 86 ARG A N 1
ATOM 688 C CA . ARG A 1 86 ? 13.688 -20.131 -19.204 1.00 94.31 86 ARG A CA 1
ATOM 689 C C . ARG A 1 86 ? 14.593 -21.357 -19.123 1.00 94.31 86 ARG A C 1
ATOM 691 O O . ARG A 1 86 ? 15.334 -21.623 -20.061 1.00 94.31 86 ARG A O 1
ATOM 698 N N . GLN A 1 87 ? 14.505 -22.140 -18.051 1.00 95.94 87 GLN A N 1
ATOM 699 C CA . GLN A 1 87 ? 15.274 -23.378 -17.930 1.00 95.94 87 GLN A CA 1
ATOM 700 C C . GLN A 1 87 ? 14.847 -24.443 -18.955 1.00 95.94 87 GLN A C 1
ATOM 702 O O . GLN A 1 87 ? 15.696 -25.167 -19.471 1.00 95.94 87 GLN A O 1
ATOM 707 N N . LEU A 1 88 ? 13.548 -24.549 -19.243 1.00 96.62 88 LEU A N 1
ATOM 708 C CA . LEU A 1 88 ? 12.998 -25.565 -20.147 1.00 96.62 88 LEU A CA 1
ATOM 709 C C . LEU A 1 88 ? 13.087 -25.173 -21.628 1.00 96.62 88 LEU A C 1
ATOM 711 O O . LEU A 1 88 ? 13.236 -26.044 -22.484 1.00 96.62 88 LEU A O 1
ATOM 715 N N . HIS A 1 89 ? 12.982 -23.879 -21.932 1.00 94.38 89 HIS A N 1
ATOM 716 C CA . HIS A 1 89 ? 12.796 -23.374 -23.296 1.00 94.38 89 HIS A CA 1
ATOM 717 C C . HIS A 1 89 ? 13.832 -22.321 -23.721 1.00 94.38 89 HIS A C 1
ATOM 719 O O . HIS A 1 89 ? 13.772 -21.830 -24.849 1.00 94.38 89 HIS A O 1
ATOM 725 N N . GLY A 1 90 ? 14.785 -21.968 -22.853 1.00 93.62 90 GLY A N 1
ATOM 726 C CA . GLY A 1 90 ? 15.795 -20.946 -23.127 1.00 93.62 90 GLY A CA 1
ATOM 727 C C . GLY A 1 90 ? 15.173 -19.579 -23.422 1.00 93.62 90 GLY A C 1
ATOM 728 O O . GLY A 1 90 ? 14.269 -19.110 -22.722 1.00 93.62 90 GLY A O 1
ATOM 729 N N . ASP A 1 91 ? 15.633 -18.952 -24.503 1.00 92.38 91 ASP A N 1
ATOM 730 C CA . ASP A 1 91 ? 15.211 -17.607 -24.912 1.00 92.38 91 ASP A CA 1
ATOM 731 C C . ASP A 1 91 ? 13.924 -17.580 -25.749 1.00 92.38 91 ASP A C 1
ATOM 733 O O . ASP A 1 91 ? 13.557 -16.537 -26.291 1.00 92.38 91 ASP A O 1
ATOM 737 N N . ALA A 1 92 ? 13.196 -18.699 -25.831 1.00 94.44 92 ALA A N 1
ATOM 738 C CA . ALA A 1 92 ? 11.903 -18.744 -26.505 1.00 94.44 92 ALA A CA 1
ATOM 739 C C . ALA A 1 92 ? 10.950 -17.642 -25.986 1.00 94.44 92 ALA A C 1
ATOM 741 O O . ALA A 1 92 ? 10.989 -17.294 -24.797 1.00 94.44 92 ALA A O 1
ATOM 742 N N . PRO A 1 93 ? 10.078 -17.087 -26.849 1.00 93.25 93 PRO A N 1
ATOM 743 C CA . PRO A 1 93 ? 9.086 -16.107 -26.420 1.00 93.25 93 PRO A CA 1
ATOM 744 C C . PRO A 1 93 ? 8.162 -16.715 -25.362 1.00 93.25 93 PRO A C 1
ATOM 746 O O . PRO A 1 93 ? 7.859 -17.911 -25.405 1.00 93.25 93 PRO A O 1
ATOM 749 N N . LEU A 1 94 ? 7.722 -15.898 -24.402 1.00 93.06 94 LEU A N 1
ATOM 750 C CA . LEU A 1 94 ? 6.755 -16.334 -23.396 1.00 93.06 94 LEU A CA 1
ATOM 751 C C . LEU A 1 94 ? 5.400 -16.612 -24.074 1.00 93.06 94 LEU A C 1
ATOM 753 O O . LEU A 1 94 ? 4.992 -15.847 -24.953 1.00 93.06 94 LEU A O 1
ATOM 757 N N . PRO A 1 95 ? 4.689 -17.691 -23.704 1.00 94.25 95 PRO A N 1
ATOM 758 C CA . PRO A 1 95 ? 3.396 -17.991 -24.293 1.00 94.25 95 PRO A CA 1
ATOM 759 C C . PRO A 1 95 ? 2.327 -17.008 -23.783 1.00 94.25 95 PRO A C 1
ATOM 761 O O . PRO A 1 95 ? 2.489 -16.444 -22.701 1.00 94.25 95 PRO A O 1
ATOM 764 N N . PRO A 1 96 ? 1.182 -16.864 -24.479 1.00 93.00 96 PRO A N 1
ATOM 765 C CA . PRO A 1 96 ? 0.143 -15.884 -24.129 1.00 93.00 96 PRO A CA 1
ATOM 766 C C . PRO A 1 96 ? -0.446 -16.005 -22.714 1.00 93.00 96 PRO A C 1
ATOM 768 O O . PRO A 1 96 ? -1.105 -15.087 -22.244 1.00 93.00 96 PRO A O 1
ATOM 771 N N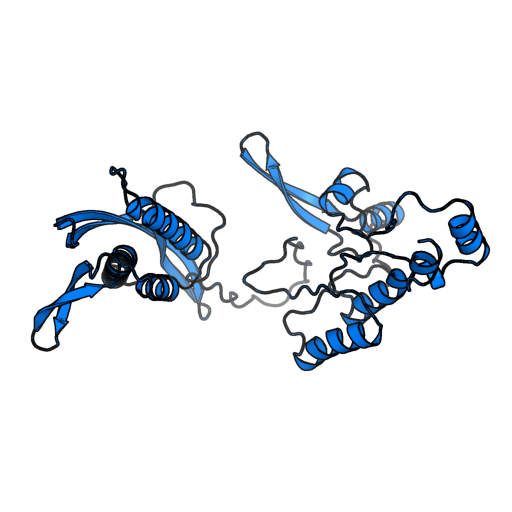 . ALA A 1 97 ? -0.242 -17.138 -22.035 1.00 91.00 97 ALA A N 1
ATOM 772 C CA . ALA A 1 97 ? -0.678 -17.348 -20.656 1.00 91.00 97 ALA A CA 1
ATOM 773 C C . ALA A 1 97 ? 0.198 -16.622 -19.613 1.00 91.00 97 ALA A C 1
ATOM 775 O O . ALA A 1 97 ? -0.224 -16.473 -18.467 1.00 91.00 97 ALA A O 1
ATOM 776 N N . PHE A 1 98 ? 1.404 -16.176 -19.982 1.00 93.12 98 PHE A N 1
ATOM 777 C CA . PHE A 1 98 ? 2.284 -15.394 -19.113 1.00 93.12 98 PHE A CA 1
ATOM 778 C C . PHE A 1 98 ? 1.841 -13.934 -19.138 1.00 93.12 98 PHE A C 1
ATOM 780 O O . PHE A 1 98 ? 2.380 -13.123 -19.883 1.00 93.12 98 PHE A O 1
ATOM 787 N N . VAL A 1 99 ? 0.863 -13.618 -18.294 1.00 92.19 99 VAL A N 1
ATOM 788 C CA . VAL A 1 99 ? 0.312 -12.268 -18.138 1.00 92.19 99 VAL A CA 1
ATOM 789 C C . VAL A 1 99 ? 0.664 -11.738 -16.752 1.00 92.19 99 VAL A C 1
ATOM 791 O O . VAL A 1 99 ? 0.357 -12.367 -15.735 1.00 92.19 99 VAL A O 1
ATOM 794 N N . THR A 1 100 ? 1.304 -10.575 -16.708 1.00 91.75 100 THR A N 1
ATOM 795 C CA . THR A 1 100 ? 1.624 -9.870 -15.465 1.00 91.75 100 THR A CA 1
ATOM 796 C C . THR A 1 100 ? 0.421 -9.103 -14.919 1.00 91.75 100 THR A C 1
ATOM 798 O O . THR A 1 100 ? -0.596 -8.888 -15.583 1.00 91.75 100 THR A O 1
ATOM 801 N N . ALA A 1 101 ? 0.533 -8.638 -13.678 1.00 89.75 101 ALA A N 1
ATOM 802 C CA . ALA A 1 101 ? -0.514 -7.870 -13.021 1.00 89.75 101 ALA A CA 1
ATOM 803 C C . ALA A 1 101 ? -0.873 -6.565 -13.747 1.00 89.75 101 ALA A C 1
ATOM 805 O O . ALA A 1 101 ? -2.029 -6.149 -13.674 1.00 89.75 101 ALA A O 1
ATOM 806 N N . LEU A 1 102 ? 0.094 -5.933 -14.419 1.00 85.06 102 LEU A N 1
ATOM 807 C CA . LEU A 1 102 ? -0.093 -4.664 -15.129 1.00 85.06 102 LEU A CA 1
ATOM 808 C C . LEU A 1 102 ? -0.698 -4.850 -16.528 1.00 85.06 102 LEU A C 1
ATOM 810 O O . LEU A 1 102 ? -1.364 -3.950 -17.026 1.00 85.06 102 LEU A O 1
ATOM 814 N N . GLU A 1 103 ? -0.511 -6.021 -17.137 1.00 89.69 103 GLU A N 1
ATOM 815 C CA . GLU A 1 103 ? -1.098 -6.376 -18.439 1.00 89.69 103 GLU A CA 1
ATOM 816 C C . GLU A 1 103 ? -2.556 -6.850 -18.313 1.00 89.69 103 GLU A C 1
ATOM 818 O O . GLU A 1 103 ? -3.316 -6.855 -19.282 1.00 89.69 103 GLU A O 1
ATOM 823 N N . MET A 1 104 ? -2.968 -7.257 -17.111 1.00 90.38 104 MET A N 1
ATOM 824 C CA . MET A 1 104 ? -4.310 -7.760 -16.838 1.00 90.38 104 MET A CA 1
ATOM 825 C C . MET A 1 104 ? -5.299 -6.619 -16.560 1.00 90.38 104 MET A C 1
ATOM 827 O O . MET A 1 104 ? -5.048 -5.737 -15.739 1.00 90.38 104 MET A O 1
ATOM 831 N N . ARG A 1 105 ? -6.478 -6.672 -17.194 1.00 92.56 105 ARG A N 1
ATOM 832 C CA . ARG A 1 105 ? -7.546 -5.676 -16.999 1.00 92.56 105 ARG A CA 1
ATOM 833 C C . ARG A 1 105 ? -8.043 -5.675 -15.551 1.00 92.56 105 ARG A C 1
ATOM 835 O O . ARG A 1 105 ? -8.222 -6.736 -14.953 1.00 92.56 105 ARG A O 1
ATOM 842 N N . ALA A 1 106 ? -8.383 -4.500 -15.018 1.00 93.56 106 ALA A N 1
ATOM 843 C CA . ALA A 1 106 ? -8.880 -4.345 -13.645 1.00 93.56 106 ALA A CA 1
ATOM 844 C C . ALA A 1 106 ? -10.095 -5.241 -13.331 1.00 93.56 106 ALA A C 1
ATOM 846 O O . ALA A 1 106 ? -10.164 -5.860 -12.269 1.00 93.56 106 ALA A O 1
ATOM 847 N N . LEU A 1 107 ? -11.023 -5.376 -14.283 1.00 93.44 107 LEU A N 1
ATOM 848 C CA . LEU A 1 107 ? -12.187 -6.251 -14.134 1.00 93.44 107 LEU A CA 1
ATOM 849 C C . LEU A 1 107 ? -11.805 -7.738 -14.045 1.00 93.44 107 LEU A C 1
ATOM 851 O O . LEU A 1 107 ? -12.449 -8.490 -13.322 1.00 93.44 107 LEU A O 1
ATOM 855 N N . ASP A 1 108 ? -10.749 -8.176 -14.734 1.00 94.69 108 ASP A N 1
ATOM 856 C CA . ASP A 1 108 ? -10.292 -9.569 -14.659 1.00 94.69 108 ASP A CA 1
ATOM 857 C C . ASP A 1 108 ? -9.618 -9.864 -13.311 1.00 94.69 108 ASP A C 1
ATOM 859 O O . ASP A 1 108 ? -9.819 -10.939 -12.741 1.00 94.69 108 ASP A O 1
ATOM 863 N N . HIS A 1 109 ? -8.926 -8.881 -12.720 1.00 94.94 109 HIS A N 1
ATOM 864 C CA . HIS A 1 109 ? -8.471 -8.993 -11.330 1.00 94.94 109 HIS A CA 1
ATOM 865 C C . HIS A 1 109 ? -9.640 -9.146 -10.352 1.00 94.94 109 HIS A C 1
ATOM 867 O O . HIS A 1 109 ? -9.550 -9.963 -9.435 1.00 94.94 109 HIS A O 1
ATOM 873 N N . LEU A 1 110 ? -10.722 -8.381 -10.533 1.00 95.06 110 LEU A N 1
ATOM 874 C CA . LEU A 1 110 ? -11.928 -8.468 -9.701 1.00 95.06 110 LEU A CA 1
ATOM 875 C C . LEU A 1 110 ? -12.603 -9.836 -9.836 1.00 95.06 110 LEU A C 1
ATOM 877 O O . LEU A 1 110 ? -12.919 -10.460 -8.825 1.00 95.06 110 LEU A O 1
ATOM 881 N N . ARG A 1 111 ? -12.749 -10.341 -11.065 1.00 95.62 111 ARG A N 1
ATOM 882 C CA . ARG A 1 111 ? -13.332 -11.666 -11.348 1.00 95.62 111 ARG A CA 1
ATOM 883 C C . ARG A 1 111 ? -12.577 -12.804 -10.668 1.00 95.62 111 ARG A C 1
ATOM 885 O O . ARG A 1 111 ? -13.188 -13.775 -10.236 1.00 95.62 111 ARG A O 1
ATOM 892 N N . MET A 1 112 ? -11.258 -12.684 -10.521 1.00 95.38 112 MET A N 1
ATOM 893 C CA . MET A 1 112 ? -10.480 -13.649 -9.739 1.00 95.38 112 MET A CA 1
ATOM 894 C C . MET A 1 112 ? -10.880 -13.635 -8.252 1.00 95.38 112 MET A C 1
ATOM 896 O O . MET A 1 112 ? -11.006 -14.692 -7.638 1.00 95.38 112 MET A O 1
ATOM 900 N N . VAL A 1 113 ? -11.120 -12.457 -7.663 1.00 95.81 113 VAL A N 1
ATOM 901 C CA . VAL A 1 113 ? -11.617 -12.355 -6.277 1.00 95.81 113 VAL A CA 1
ATOM 902 C C . VAL A 1 113 ? -13.015 -12.962 -6.166 1.00 95.81 113 VAL A C 1
ATOM 904 O O . VAL A 1 113 ? -13.274 -13.734 -5.244 1.00 95.81 113 VAL A O 1
ATOM 907 N N . GLU A 1 114 ? -13.889 -12.663 -7.126 1.00 95.69 114 GLU A N 1
ATOM 908 C CA . GLU A 1 114 ? -15.247 -13.208 -7.209 1.00 95.69 114 GLU A CA 1
ATOM 909 C C . GLU A 1 114 ? -15.265 -14.735 -7.292 1.00 95.69 114 GLU A C 1
ATOM 911 O O . GLU A 1 114 ? -16.017 -15.376 -6.561 1.00 95.69 114 GLU A O 1
ATOM 916 N N . ALA A 1 115 ? -14.391 -15.329 -8.104 1.00 96.12 115 ALA A N 1
ATOM 917 C CA . ALA A 1 115 ? -14.300 -16.779 -8.244 1.00 96.12 115 ALA A CA 1
ATOM 918 C C . ALA A 1 115 ? -13.865 -17.479 -6.944 1.00 96.12 115 ALA A C 1
ATOM 920 O O . ALA A 1 115 ? -14.316 -18.586 -6.650 1.00 96.12 115 ALA A O 1
ATOM 921 N N . VAL A 1 116 ? -12.991 -16.845 -6.154 1.00 95.69 116 VAL A N 1
ATOM 922 C CA . VAL A 1 116 ? -12.382 -17.467 -4.967 1.00 95.69 116 VAL A CA 1
ATOM 923 C C . VAL A 1 116 ? -13.178 -17.193 -3.687 1.00 95.69 116 VAL A C 1
ATOM 925 O O . VAL A 1 116 ? -13.267 -18.062 -2.818 1.00 95.69 116 VAL A O 1
ATOM 928 N N . GLN A 1 117 ? -13.797 -16.017 -3.551 1.00 94.56 117 GLN A N 1
ATOM 929 C CA . GLN A 1 117 ? -14.465 -15.593 -2.316 1.00 94.56 117 GLN A CA 1
ATOM 930 C C . GLN A 1 117 ? -15.525 -16.564 -1.761 1.00 94.56 117 GLN A C 1
ATOM 932 O O . GLN A 1 117 ? -15.592 -16.686 -0.533 1.00 94.56 117 GLN A O 1
ATOM 937 N N . PRO A 1 118 ? -16.344 -17.270 -2.568 1.00 92.88 118 PRO A N 1
ATOM 938 C CA . PRO A 1 118 ? -17.327 -18.217 -2.041 1.00 92.88 118 PRO A CA 1
ATOM 939 C C . PRO A 1 118 ? -16.723 -19.291 -1.126 1.00 92.88 118 PRO A C 1
ATOM 941 O O . PRO A 1 118 ? -17.406 -19.750 -0.207 1.00 92.88 118 PRO A O 1
ATOM 944 N N . PHE A 1 119 ? -15.446 -19.629 -1.338 1.00 93.44 119 PHE A N 1
ATOM 945 C CA . PHE A 1 119 ? -14.686 -20.621 -0.575 1.00 93.44 119 PHE A CA 1
ATOM 946 C C . PHE A 1 119 ? -13.935 -20.036 0.626 1.00 93.44 119 PHE A C 1
ATOM 948 O O . PHE A 1 119 ? -13.338 -20.788 1.388 1.00 93.44 119 PHE A O 1
ATOM 955 N N . ILE A 1 120 ? -13.978 -18.718 0.829 1.00 95.12 120 ILE A N 1
ATOM 956 C CA . ILE A 1 120 ? -13.259 -18.019 1.897 1.00 95.12 120 ILE A CA 1
ATOM 957 C C . ILE A 1 120 ? -14.272 -17.473 2.902 1.00 95.12 120 ILE A C 1
ATOM 959 O O . ILE A 1 120 ? -15.112 -16.632 2.571 1.00 95.12 120 ILE A O 1
ATOM 963 N N . ASP A 1 121 ? -14.208 -17.924 4.153 1.00 93.31 121 ASP A N 1
ATOM 964 C CA . ASP A 1 121 ? -15.144 -17.514 5.205 1.00 93.31 121 ASP A CA 1
ATOM 965 C C . ASP A 1 121 ? -14.787 -16.155 5.821 1.00 93.31 121 ASP A C 1
ATOM 967 O O . ASP A 1 121 ? -15.694 -15.415 6.207 1.00 93.31 121 ASP A O 1
ATOM 971 N N . THR A 1 122 ? -13.515 -15.748 5.760 1.00 92.88 122 THR A N 1
ATOM 972 C CA . THR A 1 122 ? -13.047 -14.402 6.143 1.00 92.88 122 THR A CA 1
ATOM 973 C C . THR A 1 122 ? -12.902 -13.454 4.945 1.00 92.88 122 THR A C 1
ATOM 975 O O . THR A 1 122 ? -13.908 -13.082 4.352 1.00 92.88 122 THR A O 1
ATOM 978 N N . ALA A 1 123 ? -11.688 -13.043 4.576 1.00 91.50 123 ALA A N 1
ATOM 979 C CA . ALA A 1 123 ? -11.382 -12.049 3.559 1.00 91.50 123 ALA A CA 1
ATOM 980 C C . ALA A 1 123 ? -10.187 -12.469 2.689 1.00 91.50 123 ALA A C 1
ATOM 982 O O . ALA A 1 123 ? -9.389 -13.337 3.059 1.00 91.50 123 ALA A O 1
ATOM 983 N N . ILE A 1 124 ? -10.079 -11.809 1.537 1.00 95.06 124 ILE A N 1
ATOM 984 C CA . ILE A 1 124 ? -9.014 -11.982 0.551 1.00 95.06 124 ILE A CA 1
ATOM 985 C C . ILE A 1 124 ? -8.258 -10.659 0.433 1.00 95.06 124 ILE A C 1
ATOM 987 O O . ILE A 1 124 ? -8.849 -9.625 0.131 1.00 95.06 124 ILE A O 1
ATOM 991 N N . SER A 1 125 ? -6.945 -10.694 0.637 1.00 93.19 125 SER A N 1
ATOM 992 C CA . SER A 1 125 ? -6.037 -9.569 0.420 1.00 93.19 125 SER A CA 1
ATOM 993 C C . SER A 1 125 ? -5.371 -9.711 -0.949 1.00 93.19 125 SER A C 1
ATOM 995 O O . SER A 1 125 ? -4.190 -10.027 -1.055 1.00 93.19 125 SER A O 1
ATOM 997 N N . LYS A 1 126 ? -6.174 -9.524 -2.002 1.00 92.88 126 LYS A N 1
ATOM 998 C CA . LYS A 1 126 ? -5.717 -9.417 -3.391 1.00 92.88 126 LYS A CA 1
ATOM 999 C C . LYS A 1 126 ? -5.885 -7.979 -3.857 1.00 92.88 126 LYS A C 1
ATOM 1001 O O . LYS A 1 126 ? -6.958 -7.396 -3.703 1.00 92.88 126 LYS A O 1
ATOM 1006 N N . THR A 1 127 ? -4.846 -7.455 -4.485 1.00 91.69 127 THR A N 1
ATOM 1007 C CA . THR A 1 127 ? -4.850 -6.122 -5.079 1.00 91.69 127 THR A CA 1
ATOM 1008 C C . THR A 1 127 ? -5.358 -6.175 -6.521 1.00 91.69 127 THR A C 1
ATOM 1010 O O . THR A 1 127 ? -4.910 -6.996 -7.328 1.00 91.69 127 THR A O 1
ATOM 1013 N N . VAL A 1 128 ? -6.288 -5.282 -6.857 1.00 93.38 128 VAL A N 1
ATOM 1014 C CA . VAL A 1 128 ? -6.667 -4.950 -8.232 1.00 93.38 128 VAL A CA 1
ATOM 1015 C C . VAL A 1 128 ? -5.788 -3.797 -8.698 1.00 93.38 128 VAL A C 1
ATOM 1017 O O . VAL A 1 128 ? -5.924 -2.670 -8.220 1.00 93.38 128 VAL A O 1
ATOM 1020 N N . ASN A 1 129 ? -4.855 -4.087 -9.602 1.00 90.81 129 ASN A N 1
ATOM 1021 C CA . ASN A 1 129 ? -4.014 -3.054 -10.195 1.00 90.81 129 ASN A CA 1
ATOM 1022 C C . ASN A 1 129 ? -4.830 -2.296 -11.242 1.00 90.81 129 ASN A C 1
ATOM 1024 O O . ASN A 1 129 ? -5.454 -2.911 -12.108 1.00 90.81 129 ASN A O 1
ATOM 1028 N N . VAL A 1 130 ? -4.842 -0.970 -11.137 1.00 91.25 130 VAL A N 1
ATOM 1029 C CA . VAL A 1 130 ? -5.483 -0.081 -12.109 1.00 91.25 130 VAL A CA 1
ATOM 1030 C C . VAL A 1 130 ? -4.424 0.838 -12.730 1.00 91.25 130 VAL A C 1
ATOM 1032 O O . VAL A 1 130 ? -3.546 1.308 -12.004 1.00 91.25 130 VAL A O 1
ATOM 1035 N N . PRO A 1 131 ? -4.479 1.098 -14.047 1.00 86.69 131 PRO A N 1
ATOM 1036 C CA . PRO A 1 131 ? -3.615 2.069 -14.714 1.00 86.69 131 PRO A CA 1
ATOM 1037 C C . PRO A 1 131 ? -3.636 3.461 -14.069 1.00 86.69 131 PRO A C 1
ATOM 1039 O O . PRO A 1 131 ? -4.614 3.866 -13.434 1.00 86.69 131 PRO A O 1
ATOM 1042 N N . GLU A 1 132 ? -2.556 4.224 -14.244 1.00 85.94 132 GLU A N 1
ATOM 1043 C CA . GLU A 1 132 ? -2.498 5.604 -13.751 1.00 85.94 132 GLU A CA 1
ATOM 1044 C C . GLU A 1 132 ? -3.545 6.489 -14.439 1.00 85.94 132 GLU A C 1
ATOM 1046 O O . GLU A 1 132 ? -4.187 7.297 -13.776 1.00 85.94 132 GLU A O 1
ATOM 1051 N N . ASP A 1 133 ? -3.795 6.291 -15.727 1.00 86.75 133 ASP A N 1
ATOM 1052 C CA . ASP A 1 133 ? -4.771 7.010 -16.550 1.00 86.75 133 ASP A CA 1
ATOM 1053 C C . ASP A 1 133 ? -6.179 6.384 -16.538 1.00 86.75 133 ASP A C 1
ATOM 1055 O O . ASP A 1 133 ? -7.033 6.760 -17.339 1.00 86.75 133 ASP A O 1
ATOM 1059 N N . TYR A 1 134 ? -6.454 5.455 -15.612 1.00 88.31 134 TYR A N 1
ATOM 1060 C CA . TYR A 1 134 ? -7.735 4.749 -15.558 1.00 88.31 134 TYR A CA 1
ATOM 1061 C C . TYR A 1 134 ? -8.918 5.722 -15.347 1.00 88.31 134 TYR A C 1
ATOM 1063 O O . TYR A 1 134 ? -8.904 6.481 -14.365 1.00 88.31 134 TYR A O 1
ATOM 1071 N N . PRO A 1 135 ? -9.943 5.723 -16.229 1.00 92.62 135 PRO A N 1
ATOM 1072 C CA . PRO A 1 135 ? -11.052 6.671 -16.155 1.00 92.62 135 PRO A CA 1
ATOM 1073 C C . PRO A 1 135 ? -11.804 6.603 -14.826 1.00 92.62 135 PRO A C 1
ATOM 1075 O O . PRO A 1 135 ? -12.038 5.530 -14.272 1.00 92.62 135 PRO A O 1
ATOM 1078 N N . TYR A 1 136 ? -12.229 7.763 -14.318 1.00 92.81 136 TYR A N 1
ATOM 1079 C CA . TYR A 1 136 ? -12.960 7.839 -13.050 1.00 92.81 136 TYR A CA 1
ATOM 1080 C C . TYR A 1 136 ? -14.260 7.023 -13.070 1.00 92.81 136 TYR A C 1
ATOM 1082 O O . TYR A 1 136 ? -14.560 6.337 -12.096 1.00 92.81 136 TYR A O 1
ATOM 1090 N N . GLU A 1 137 ? -15.010 7.082 -14.173 1.00 95.19 137 GLU A N 1
ATOM 1091 C CA . GLU A 1 137 ? -16.265 6.339 -14.330 1.00 95.19 137 GLU A CA 1
ATOM 1092 C C . GLU A 1 137 ? -16.014 4.827 -14.251 1.00 95.19 137 GLU A C 1
ATOM 1094 O O . GLU A 1 137 ? -16.633 4.153 -13.432 1.00 95.19 137 GLU A O 1
ATOM 1099 N N . ASP A 1 138 ? -15.012 4.320 -14.975 1.00 93.38 138 ASP A N 1
ATOM 1100 C CA . ASP A 1 138 ? -14.617 2.907 -14.930 1.00 93.38 138 ASP A CA 1
ATOM 1101 C C . ASP A 1 138 ? -14.112 2.495 -13.539 1.00 93.38 138 ASP A C 1
ATOM 1103 O O . ASP A 1 138 ? -14.351 1.375 -13.079 1.00 93.38 138 ASP A O 1
ATOM 1107 N N . PHE A 1 139 ? -13.407 3.392 -12.842 1.00 94.56 139 PHE A N 1
ATOM 1108 C CA . PHE A 1 139 ? -12.938 3.156 -11.477 1.00 94.56 139 PHE A CA 1
ATOM 1109 C C . PHE A 1 139 ? -14.099 3.069 -10.484 1.00 94.56 139 PHE A C 1
ATOM 1111 O O . PHE A 1 139 ? -14.120 2.176 -9.638 1.00 94.56 139 PHE A O 1
ATOM 1118 N N . ARG A 1 140 ? -15.085 3.968 -10.585 1.00 95.44 140 ARG A N 1
ATOM 1119 C CA . ARG A 1 140 ? -16.311 3.923 -9.776 1.00 95.44 140 ARG A CA 1
ATOM 1120 C C . ARG A 1 140 ? -17.089 2.642 -10.058 1.00 95.44 140 ARG A C 1
ATOM 1122 O O . ARG A 1 140 ? -17.515 1.964 -9.121 1.00 95.44 140 ARG A O 1
ATOM 1129 N N . ASP A 1 141 ? -17.249 2.307 -11.330 1.00 95.12 141 ASP A N 1
ATOM 1130 C CA . ASP A 1 141 ? -18.024 1.152 -11.761 1.00 95.12 141 ASP A CA 1
ATOM 1131 C C . ASP A 1 141 ? -17.363 -0.159 -11.312 1.00 95.12 141 ASP A C 1
ATOM 1133 O O . ASP A 1 141 ? -18.069 -1.075 -10.905 1.00 95.12 141 ASP A O 1
ATOM 1137 N N . LEU A 1 142 ? -16.029 -0.220 -11.216 1.00 95.69 142 LEU A N 1
ATOM 1138 C CA . LEU A 1 142 ? -15.311 -1.352 -10.615 1.00 95.69 142 LEU A CA 1
ATOM 1139 C C . LEU A 1 142 ? -15.776 -1.659 -9.176 1.00 95.69 142 LEU A C 1
ATOM 1141 O O . LEU A 1 142 ? -15.965 -2.823 -8.819 1.00 95.69 142 LEU A O 1
ATOM 1145 N N . TYR A 1 143 ? -15.999 -0.636 -8.343 1.00 96.25 143 TYR A N 1
ATOM 1146 C CA . TYR A 1 143 ? -16.536 -0.830 -6.989 1.00 96.25 143 TYR A CA 1
ATOM 1147 C C . TYR A 1 143 ? -18.018 -1.217 -6.995 1.00 96.25 143 TYR A C 1
ATOM 1149 O O . TYR A 1 143 ? -18.443 -2.009 -6.151 1.00 96.25 143 TYR A O 1
ATOM 1157 N N . LEU A 1 144 ? -18.804 -0.688 -7.939 1.00 96.62 144 LEU A N 1
ATOM 1158 C CA . LEU A 1 144 ? -20.206 -1.078 -8.103 1.00 96.62 144 LEU A CA 1
ATOM 1159 C C . LEU A 1 144 ? -20.328 -2.545 -8.527 1.00 96.62 144 LEU A C 1
ATOM 1161 O O . LEU A 1 144 ? -21.167 -3.258 -7.980 1.00 96.62 144 LEU A O 1
ATOM 1165 N N . GLU A 1 145 ? -19.473 -3.011 -9.435 1.00 96.31 145 GLU A N 1
ATOM 1166 C CA . GLU A 1 145 ? -19.385 -4.418 -9.833 1.00 96.31 145 GLU A CA 1
ATOM 1167 C C . GLU A 1 145 ? -18.980 -5.309 -8.654 1.00 96.31 145 GLU A C 1
ATOM 1169 O O . GLU A 1 145 ? -19.632 -6.319 -8.398 1.00 96.31 145 GLU A O 1
ATOM 1174 N N . ALA A 1 146 ? -17.984 -4.906 -7.856 1.00 96.38 146 ALA A N 1
ATOM 1175 C CA . ALA A 1 146 ? -17.599 -5.650 -6.653 1.00 96.38 146 ALA A CA 1
ATOM 1176 C C . ALA A 1 146 ? -18.761 -5.779 -5.655 1.00 96.38 146 ALA A C 1
ATOM 1178 O O . ALA A 1 146 ? -18.984 -6.848 -5.084 1.00 96.38 146 ALA A O 1
ATOM 1179 N N . TRP A 1 147 ? -19.524 -4.703 -5.458 1.00 96.56 147 TRP A N 1
ATOM 1180 C CA . TRP A 1 147 ? -20.705 -4.723 -4.600 1.00 96.56 147 TRP A CA 1
ATOM 1181 C C . TRP A 1 147 ? -21.814 -5.622 -5.164 1.00 96.56 147 TRP A C 1
ATOM 1183 O O . TRP A 1 147 ? -22.366 -6.437 -4.422 1.00 96.56 147 TRP A O 1
ATOM 1193 N N . ARG A 1 148 ? -22.103 -5.533 -6.471 1.00 96.44 148 ARG A N 1
ATOM 1194 C CA . ARG A 1 148 ? -23.086 -6.391 -7.164 1.00 96.44 148 ARG A CA 1
ATOM 1195 C C . ARG A 1 148 ? -22.722 -7.873 -7.075 1.00 96.44 148 ARG A C 1
ATOM 1197 O O . ARG A 1 148 ? -23.606 -8.695 -6.859 1.00 96.44 148 ARG A O 1
ATOM 1204 N N . ALA A 1 149 ? -21.434 -8.198 -7.169 1.00 94.25 149 ALA A N 1
ATOM 1205 C CA . ALA A 1 149 ? -20.899 -9.550 -7.002 1.00 94.25 149 ALA A CA 1
ATOM 1206 C C . ALA A 1 149 ? -20.889 -10.036 -5.534 1.00 94.25 149 ALA A C 1
ATOM 1208 O O . ALA A 1 149 ? -20.506 -11.170 -5.247 1.00 94.25 149 ALA A O 1
ATOM 1209 N N . GLY A 1 150 ? -21.297 -9.197 -4.574 1.00 93.50 150 GLY A N 1
ATOM 1210 C CA . GLY A 1 150 ? -21.312 -9.547 -3.153 1.00 93.50 150 GLY A CA 1
ATOM 1211 C C . GLY A 1 150 ? -19.912 -9.704 -2.558 1.00 93.50 150 GLY A C 1
ATOM 1212 O O . GLY A 1 150 ? -19.720 -10.488 -1.621 1.00 93.50 150 GLY A O 1
ATOM 1213 N N . LEU A 1 151 ? -18.912 -8.999 -3.098 1.00 94.31 151 LEU A N 1
ATOM 1214 C CA . LEU A 1 151 ? -17.554 -9.029 -2.564 1.00 94.31 151 LEU A CA 1
ATOM 1215 C C . LEU A 1 151 ? -17.500 -8.37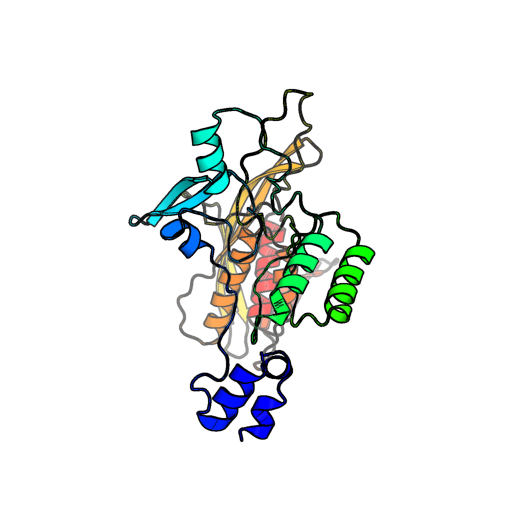8 -1.175 1.00 94.31 151 LEU A C 1
ATOM 1217 O O . LEU A 1 151 ? -18.038 -7.299 -0.944 1.00 94.31 151 LEU A O 1
ATOM 1221 N N . LYS A 1 152 ? -16.824 -9.043 -0.237 1.00 93.62 152 LYS A N 1
ATOM 1222 C CA . LYS A 1 152 ? -16.618 -8.596 1.149 1.00 93.62 152 LYS A CA 1
ATOM 1223 C C . LYS A 1 152 ? -15.685 -7.389 1.226 1.00 93.62 152 LYS A C 1
ATOM 1225 O O . LYS A 1 152 ? -15.720 -6.649 2.203 1.00 93.62 152 LYS A O 1
ATOM 1230 N N . GLY A 1 153 ? -14.832 -7.214 0.220 1.00 92.38 153 GLY A N 1
ATOM 1231 C CA . GLY A 1 153 ? -13.912 -6.094 0.104 1.00 92.38 153 GLY A CA 1
ATOM 1232 C C . GLY A 1 153 ? -13.179 -6.105 -1.233 1.00 92.38 153 GLY A C 1
ATOM 1233 O O . GLY A 1 153 ? -13.072 -7.140 -1.888 1.00 92.38 153 GLY A O 1
ATOM 1234 N N . LEU A 1 154 ? -12.671 -4.936 -1.615 1.00 92.94 154 LEU A N 1
ATOM 1235 C CA . LEU A 1 154 ? -11.876 -4.731 -2.819 1.00 92.94 154 LEU A CA 1
ATOM 1236 C C . LEU A 1 154 ? -10.727 -3.776 -2.487 1.00 92.94 154 LEU A C 1
ATOM 1238 O O . LEU A 1 154 ? -10.965 -2.653 -2.043 1.00 92.94 154 LEU A O 1
ATOM 1242 N N . ALA A 1 155 ? -9.491 -4.217 -2.704 1.00 91.94 155 ALA A N 1
ATOM 1243 C CA . ALA A 1 155 ? -8.312 -3.368 -2.597 1.00 91.94 155 ALA A CA 1
ATOM 1244 C C . ALA A 1 155 ? -7.839 -3.001 -4.003 1.00 91.94 155 ALA A C 1
ATOM 1246 O O . ALA A 1 155 ? -7.568 -3.886 -4.810 1.00 91.94 155 ALA A O 1
ATOM 1247 N N . THR A 1 156 ? -7.721 -1.710 -4.298 1.00 92.31 156 THR A N 1
ATOM 1248 C CA . THR A 1 156 ? -7.193 -1.220 -5.576 1.00 92.31 156 THR A CA 1
ATOM 1249 C C . THR A 1 156 ? -5.845 -0.552 -5.365 1.00 92.31 156 THR A C 1
ATOM 1251 O O . THR A 1 156 ? -5.683 0.219 -4.416 1.00 92.31 156 THR A O 1
ATOM 1254 N N . TYR A 1 157 ? -4.909 -0.773 -6.280 1.00 88.50 157 TYR A N 1
ATOM 1255 C CA . TYR A 1 157 ? -3.666 -0.015 -6.348 1.00 88.50 157 TYR A CA 1
ATOM 1256 C C . TYR A 1 157 ? -3.601 0.731 -7.675 1.00 88.50 157 TYR A C 1
ATOM 1258 O O . TYR A 1 157 ? -3.604 0.116 -8.740 1.00 88.50 157 TYR A O 1
ATOM 1266 N N . ARG A 1 158 ? -3.548 2.061 -7.581 1.00 86.50 158 ARG A N 1
ATOM 1267 C CA . ARG A 1 158 ? -3.303 2.965 -8.702 1.00 86.50 158 ARG A CA 1
ATOM 1268 C C . ARG A 1 158 ? -1.898 3.540 -8.536 1.00 86.50 158 ARG A C 1
ATOM 1270 O O . ARG A 1 158 ? -1.666 4.203 -7.517 1.00 86.50 158 ARG A O 1
ATOM 1277 N N . PRO A 1 159 ? -0.972 3.303 -9.480 1.00 75.38 159 PRO A N 1
ATOM 1278 C CA . PRO A 1 159 ? 0.320 3.967 -9.476 1.00 75.38 159 PRO A CA 1
ATOM 1279 C C . PRO A 1 159 ? 0.117 5.480 -9.420 1.00 75.38 159 PRO A C 1
ATOM 1281 O O . PRO A 1 159 ? -0.769 6.025 -10.075 1.00 75.38 159 PRO A O 1
ATOM 1284 N N . ASN A 1 160 ? 0.912 6.156 -8.600 1.00 62.94 160 ASN A N 1
ATOM 1285 C CA . ASN A 1 160 ? 1.019 7.605 -8.637 1.00 62.94 160 ASN A CA 1
ATOM 1286 C C . ASN A 1 160 ? 2.463 8.010 -8.330 1.00 62.94 160 ASN A C 1
ATOM 1288 O O . ASN A 1 160 ? 3.210 7.270 -7.677 1.00 62.94 160 ASN A O 1
ATOM 1292 N N . ALA A 1 161 ? 2.840 9.211 -8.763 1.00 51.94 161 ALA A N 1
ATOM 1293 C CA . ALA A 1 161 ? 4.185 9.757 -8.582 1.00 51.94 161 ALA A CA 1
ATOM 1294 C C . ALA A 1 161 ? 4.640 9.870 -7.104 1.00 51.94 161 ALA A C 1
ATOM 1296 O O . ALA A 1 161 ? 5.818 10.083 -6.834 1.00 51.94 161 ALA A O 1
ATOM 1297 N N . VAL A 1 162 ? 3.729 9.719 -6.131 1.00 41.47 162 VAL A N 1
ATOM 1298 C CA . VAL A 1 162 ? 3.992 9.902 -4.690 1.00 41.47 162 VAL A CA 1
ATOM 1299 C C . VAL A 1 162 ? 4.248 8.573 -3.963 1.00 41.47 162 VAL A C 1
ATOM 1301 O O . VAL A 1 162 ? 5.102 8.503 -3.073 1.00 41.47 162 VAL A O 1
ATOM 1304 N N . LEU A 1 163 ? 3.527 7.511 -4.327 1.00 40.84 163 LEU A N 1
ATOM 1305 C CA . LEU A 1 163 ? 3.616 6.185 -3.713 1.00 40.84 163 LEU A CA 1
ATOM 1306 C C . LEU A 1 163 ? 4.787 5.380 -4.279 1.00 40.84 163 LEU A C 1
ATOM 1308 O O . LEU A 1 163 ? 5.361 4.586 -3.535 1.00 40.84 163 LEU A O 1
ATOM 1312 N N . GLY A 1 164 ? 5.178 5.630 -5.536 1.00 44.97 164 GLY A N 1
ATOM 1313 C CA . GLY A 1 164 ? 6.177 4.832 -6.248 1.00 44.97 164 GLY A CA 1
ATOM 1314 C C . GLY A 1 164 ? 5.722 3.378 -6.434 1.00 44.97 164 GLY A C 1
ATOM 1315 O O . GLY A 1 164 ? 4.879 2.865 -5.689 1.00 44.97 164 GLY A O 1
ATOM 1316 N N . SER A 1 165 ? 6.267 2.678 -7.429 1.00 44.19 165 SER A N 1
ATOM 1317 C CA . SER A 1 165 ? 6.114 1.225 -7.453 1.00 44.19 165 SER A CA 1
ATOM 1318 C C . SER A 1 165 ? 6.963 0.642 -6.319 1.00 44.19 165 SER A C 1
ATOM 1320 O O . SER A 1 165 ? 8.162 0.897 -6.207 1.00 44.19 165 SER A O 1
ATOM 1322 N N . VAL A 1 166 ? 6.347 -0.142 -5.430 1.00 46.53 166 VAL A N 1
ATOM 1323 C CA . VAL A 1 166 ? 7.072 -0.838 -4.343 1.00 46.53 166 VAL A CA 1
ATOM 1324 C C . VAL A 1 166 ? 8.096 -1.832 -4.922 1.00 46.53 166 VAL A C 1
ATOM 1326 O O . VAL A 1 166 ? 9.067 -2.199 -4.260 1.00 46.53 166 VAL A O 1
ATOM 1329 N N . LEU A 1 167 ? 7.902 -2.225 -6.183 1.00 50.16 167 LEU A N 1
ATOM 1330 C CA . LEU A 1 167 ? 8.789 -3.057 -6.980 1.00 50.16 167 LEU A CA 1
ATOM 1331 C C . LEU A 1 167 ? 9.197 -2.272 -8.233 1.00 50.16 167 LEU A C 1
ATOM 1333 O O . LEU A 1 167 ? 8.351 -1.934 -9.059 1.00 50.16 167 LEU A O 1
ATOM 1337 N N . SER A 1 168 ? 10.487 -1.962 -8.373 1.00 49.50 168 SER A N 1
ATOM 1338 C CA . SER A 1 168 ? 11.014 -1.386 -9.613 1.00 49.50 168 SER A CA 1
ATOM 1339 C C . SER A 1 168 ? 11.174 -2.512 -10.625 1.00 49.50 168 SER A C 1
ATOM 1341 O O . SER A 1 168 ? 11.988 -3.420 -10.427 1.00 49.50 168 SER A O 1
ATOM 1343 N N . VAL A 1 169 ? 10.390 -2.450 -11.696 1.00 48.75 169 VAL A N 1
ATOM 1344 C CA . VAL A 1 169 ? 10.602 -3.270 -12.889 1.00 48.75 169 VAL A CA 1
ATOM 1345 C C . VAL A 1 169 ? 11.808 -2.679 -13.620 1.00 48.75 169 VAL A C 1
ATOM 1347 O O . VAL A 1 169 ? 11.937 -1.455 -13.695 1.00 48.75 169 VAL A O 1
ATOM 1350 N N . ALA A 1 170 ? 12.739 -3.515 -14.082 1.00 40.03 170 ALA A N 1
ATOM 1351 C CA . ALA A 1 170 ? 13.763 -3.039 -15.007 1.00 40.03 170 ALA A CA 1
ATOM 1352 C C . ALA A 1 170 ? 13.043 -2.601 -16.295 1.00 40.03 170 ALA A C 1
ATOM 1354 O O . ALA A 1 170 ? 12.188 -3.359 -16.758 1.00 40.03 170 ALA A O 1
ATOM 1355 N N . PRO A 1 171 ? 13.300 -1.401 -16.846 1.00 35.09 171 PRO A N 1
ATOM 1356 C CA . PRO A 1 171 ? 12.642 -0.996 -18.079 1.00 35.09 171 PRO A CA 1
ATOM 1357 C C . PRO A 1 171 ? 12.905 -2.053 -19.153 1.00 35.09 171 PRO A C 1
ATOM 1359 O O . PRO A 1 171 ? 14.034 -2.530 -19.284 1.00 35.09 171 PRO A O 1
ATOM 1362 N N . ALA A 1 172 ? 11.856 -2.447 -19.877 1.00 35.28 172 ALA A N 1
ATOM 1363 C CA . ALA A 1 172 ? 12.017 -3.260 -21.070 1.00 35.28 172 ALA A CA 1
ATOM 1364 C C . ALA A 1 172 ? 12.975 -2.519 -22.013 1.00 35.28 172 ALA A C 1
ATOM 1366 O O . ALA A 1 172 ? 12.830 -1.311 -22.213 1.00 35.28 172 ALA A O 1
ATOM 1367 N N . GLU A 1 173 ? 13.982 -3.220 -22.536 1.00 33.16 173 GLU A N 1
ATOM 1368 C CA . GLU A 1 173 ? 14.848 -2.685 -23.582 1.00 33.16 173 GLU A CA 1
ATOM 1369 C C . GLU A 1 173 ? 14.005 -2.475 -24.844 1.00 33.16 173 GLU A C 1
ATOM 1371 O O . GLU A 1 173 ? 13.871 -3.367 -25.682 1.00 33.16 173 GLU A O 1
ATOM 1376 N N . ASP A 1 174 ? 13.406 -1.292 -24.963 1.00 31.39 174 ASP A N 1
ATOM 1377 C CA . ASP A 1 174 ? 12.814 -0.851 -26.213 1.00 31.39 174 ASP A CA 1
ATOM 1378 C C . ASP A 1 174 ? 13.933 -0.520 -27.198 1.00 31.39 174 ASP A C 1
ATOM 1380 O O . ASP A 1 174 ? 14.816 0.316 -26.972 1.00 31.39 174 ASP A O 1
ATOM 1384 N N . VAL A 1 175 ? 13.877 -1.228 -28.319 1.00 32.81 175 VAL A N 1
ATOM 1385 C CA . VAL A 1 175 ? 14.744 -1.062 -29.472 1.00 32.81 175 VAL A CA 1
ATOM 1386 C C . VAL A 1 175 ? 14.579 0.364 -30.001 1.00 32.81 175 VAL A C 1
ATOM 1388 O O . VAL A 1 175 ? 13.534 0.730 -30.526 1.00 32.81 175 VAL A O 1
ATOM 1391 N N . ALA A 1 176 ? 15.640 1.150 -29.822 1.00 41.06 176 ALA A N 1
ATOM 1392 C CA . ALA A 1 176 ? 15.987 2.408 -30.479 1.00 41.06 176 ALA A CA 1
ATOM 1393 C C . ALA A 1 176 ? 14.879 3.122 -31.285 1.00 41.06 176 ALA A C 1
ATOM 1395 O O . ALA A 1 176 ? 14.636 2.812 -32.450 1.00 41.06 176 ALA A O 1
ATOM 1396 N N . SER A 1 177 ? 14.355 4.218 -30.731 1.00 29.86 177 SER A N 1
ATOM 1397 C CA . SER A 1 177 ? 13.843 5.332 -31.534 1.00 29.86 177 SER A CA 1
ATOM 1398 C C . SER A 1 177 ? 13.919 6.652 -30.765 1.00 29.86 177 SER A C 1
ATOM 1400 O O . SER A 1 177 ? 13.188 6.845 -29.803 1.00 29.86 177 SER A O 1
ATOM 1402 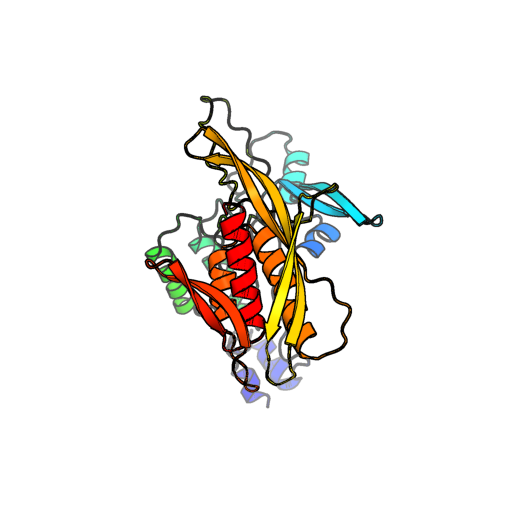N N . ALA A 1 178 ? 14.769 7.547 -31.283 1.00 33.47 178 ALA A N 1
ATOM 1403 C CA . ALA A 1 178 ? 14.871 8.990 -31.043 1.00 33.47 178 ALA A CA 1
ATOM 1404 C C . ALA A 1 178 ? 15.102 9.467 -29.592 1.00 33.47 178 ALA A C 1
ATOM 1406 O O . ALA A 1 178 ? 14.394 9.112 -28.660 1.00 33.47 178 ALA A O 1
ATOM 1407 N N . ALA A 1 179 ? 16.113 10.326 -29.420 1.00 36.66 179 ALA A N 1
ATOM 1408 C CA . ALA A 1 179 ? 16.496 10.919 -28.140 1.00 36.66 179 ALA A CA 1
ATOM 1409 C C . ALA A 1 179 ? 15.272 11.443 -27.359 1.00 36.66 179 ALA A C 1
ATOM 1411 O O . ALA A 1 179 ? 14.553 12.298 -27.887 1.00 36.66 179 ALA A O 1
ATOM 1412 N N . PRO A 1 180 ? 15.025 10.978 -26.119 1.00 39.12 180 PRO A N 1
ATOM 1413 C CA . PRO A 1 180 ? 13.928 11.507 -25.338 1.00 39.12 180 PRO A CA 1
ATOM 1414 C C . PRO A 1 180 ? 14.273 12.934 -24.909 1.00 39.12 180 PRO A C 1
ATOM 1416 O O . PRO A 1 180 ? 15.345 13.205 -24.362 1.00 39.12 180 PRO A O 1
ATOM 1419 N N . LEU A 1 181 ? 13.336 13.850 -25.156 1.00 44.12 181 LEU A N 1
ATOM 1420 C CA . LEU A 1 181 ? 13.213 15.078 -24.378 1.00 44.12 181 LEU A CA 1
ATOM 1421 C C . LEU A 1 181 ? 13.281 14.682 -22.899 1.00 44.12 181 LEU A C 1
ATOM 1423 O O . LEU A 1 181 ? 12.551 13.788 -22.474 1.00 44.12 181 LEU A O 1
ATOM 1427 N N . VAL A 1 182 ? 14.204 15.289 -22.151 1.00 46.22 182 VAL A N 1
ATOM 1428 C CA . VAL A 1 182 ? 14.406 15.019 -20.724 1.00 46.22 182 VAL A CA 1
ATOM 1429 C C . VAL A 1 182 ? 13.046 15.124 -20.031 1.00 46.22 182 VAL A C 1
ATOM 1431 O O . VAL A 1 182 ? 12.443 16.194 -20.051 1.00 46.22 182 VAL A O 1
ATOM 1434 N N . ALA A 1 183 ? 12.541 14.009 -19.496 1.00 55.25 183 ALA A N 1
ATOM 1435 C CA . ALA A 1 183 ? 11.296 13.997 -18.738 1.00 55.25 183 ALA A CA 1
ATOM 1436 C C . ALA A 1 183 ? 11.389 15.030 -17.603 1.00 55.25 183 ALA A C 1
ATOM 1438 O O . ALA A 1 183 ? 12.443 15.131 -16.971 1.00 55.25 183 ALA A O 1
ATOM 1439 N N . ASP A 1 184 ? 10.320 15.797 -17.364 1.00 59.09 184 ASP A N 1
ATOM 1440 C CA . ASP A 1 184 ? 10.266 16.758 -16.255 1.00 59.09 184 ASP A CA 1
ATOM 1441 C C . ASP A 1 184 ? 10.525 16.018 -14.924 1.00 59.09 184 ASP A C 1
ATOM 1443 O O . ASP A 1 184 ? 9.709 15.217 -14.466 1.00 59.09 184 ASP A O 1
ATOM 1447 N N . ASP A 1 185 ? 11.678 16.286 -14.307 1.00 75.44 185 ASP A N 1
ATOM 1448 C CA . ASP A 1 185 ? 12.070 15.846 -12.962 1.00 75.44 185 ASP A CA 1
ATOM 1449 C C . ASP A 1 185 ? 12.099 17.098 -12.090 1.00 75.44 185 ASP A C 1
ATOM 1451 O O . ASP A 1 185 ? 13.142 17.735 -11.947 1.00 75.44 185 ASP A O 1
ATOM 1455 N N . ASP A 1 186 ? 10.933 17.499 -11.573 1.00 83.25 186 ASP A N 1
ATOM 1456 C CA . ASP A 1 186 ? 10.787 18.719 -10.778 1.00 83.25 186 ASP A CA 1
ATOM 1457 C C . ASP A 1 186 ? 11.674 18.654 -9.512 1.00 83.25 186 ASP A C 1
ATOM 1459 O O . ASP A 1 186 ? 11.358 17.927 -8.551 1.00 83.25 186 ASP A O 1
ATOM 1463 N N . PRO A 1 187 ? 12.758 19.452 -9.436 1.00 84.75 187 PRO A N 1
ATOM 1464 C CA . PRO A 1 187 ? 13.677 19.413 -8.304 1.00 84.75 187 PRO A CA 1
ATOM 1465 C C . PRO A 1 187 ? 13.021 19.857 -6.984 1.00 84.75 187 PRO A C 1
ATOM 1467 O O . PRO A 1 187 ? 13.490 19.464 -5.910 1.00 84.75 187 PRO A O 1
ATOM 1470 N N . LEU A 1 188 ? 11.917 20.617 -7.008 1.00 84.94 188 LEU A N 1
ATOM 1471 C CA . LEU A 1 188 ? 11.178 21.013 -5.800 1.00 84.94 188 LEU A CA 1
ATOM 1472 C C . LEU A 1 188 ? 10.386 19.854 -5.192 1.00 84.94 188 LEU A C 1
ATOM 1474 O O . LEU A 1 188 ? 10.214 19.808 -3.972 1.00 84.94 188 LEU A O 1
ATOM 1478 N N . ARG A 1 189 ? 9.952 18.897 -6.017 1.00 84.50 189 ARG A N 1
ATOM 1479 C CA . ARG A 1 189 ? 9.162 17.727 -5.596 1.00 84.50 189 ARG A CA 1
ATOM 1480 C C . ARG A 1 189 ? 9.969 16.440 -5.492 1.00 84.50 189 ARG A C 1
ATOM 1482 O O . ARG A 1 189 ? 9.466 15.443 -4.980 1.00 84.50 189 ARG A O 1
ATOM 1489 N N . LYS A 1 190 ? 11.243 16.473 -5.887 1.00 84.88 190 LYS A N 1
ATOM 1490 C CA . LYS A 1 190 ? 12.175 15.344 -5.776 1.00 84.88 190 LYS A CA 1
ATOM 1491 C C . LYS A 1 190 ? 12.183 14.729 -4.377 1.00 84.88 190 LYS A C 1
ATOM 1493 O O . LYS A 1 190 ? 12.278 15.447 -3.385 1.00 84.88 190 LYS A O 1
ATOM 1498 N N . ARG A 1 191 ? 12.096 13.408 -4.263 1.00 84.88 191 ARG A N 1
ATOM 1499 C CA . ARG A 1 191 ? 12.037 12.723 -2.964 1.00 84.88 191 ARG A CA 1
ATOM 1500 C C . ARG A 1 191 ? 13.404 12.188 -2.551 1.00 84.88 191 ARG A C 1
ATOM 1502 O O . ARG A 1 191 ? 14.091 11.550 -3.339 1.00 84.88 191 ARG A O 1
ATOM 1509 N N . PHE A 1 192 ? 13.748 12.374 -1.280 1.00 83.19 192 PHE A N 1
ATOM 1510 C CA . PHE A 1 192 ? 14.948 11.821 -0.656 1.00 83.19 192 PHE A CA 1
ATOM 1511 C C . PHE A 1 192 ? 14.546 10.869 0.474 1.00 83.19 192 PHE A C 1
ATOM 1513 O O . PHE A 1 192 ? 13.927 11.281 1.455 1.00 83.19 192 PHE A O 1
ATOM 1520 N N . GLU A 1 193 ? 14.880 9.581 0.341 1.00 73.56 193 GLU A N 1
ATOM 1521 C CA . GLU A 1 193 ? 1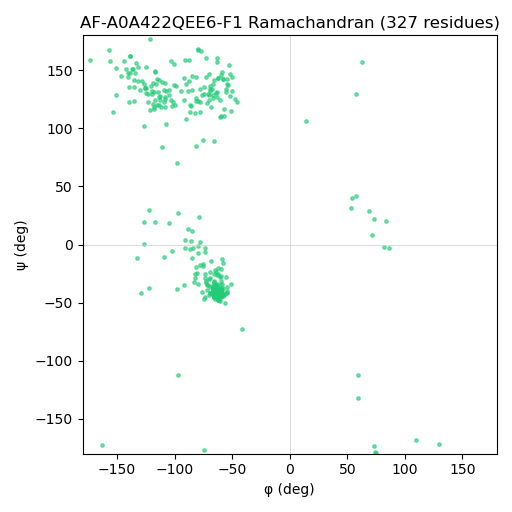4.560 8.566 1.361 1.00 73.56 193 GLU A CA 1
ATOM 1522 C C . GLU A 1 193 ? 15.329 8.802 2.671 1.00 73.56 193 GLU A C 1
ATOM 1524 O O . GLU A 1 193 ? 14.787 8.625 3.764 1.00 73.56 193 GLU A O 1
ATOM 1529 N N . HIS A 1 194 ? 16.578 9.259 2.564 1.00 76.50 194 HIS A N 1
ATOM 1530 C CA . HIS A 1 194 ? 17.459 9.543 3.691 1.00 76.50 194 HIS A CA 1
ATOM 1531 C C . HIS A 1 194 ? 18.240 10.836 3.468 1.00 76.50 194 HIS A C 1
ATOM 1533 O O . HIS A 1 194 ? 18.364 11.325 2.345 1.00 76.50 194 HIS A O 1
ATOM 1539 N N . ARG A 1 195 ? 18.783 11.384 4.559 1.00 76.81 195 ARG A N 1
ATOM 1540 C CA . ARG A 1 195 ? 19.748 12.479 4.484 1.00 76.81 195 ARG A CA 1
ATOM 1541 C C . ARG A 1 195 ? 21.013 11.993 3.754 1.00 76.81 195 ARG A C 1
ATOM 1543 O O . ARG A 1 195 ? 21.566 10.978 4.181 1.00 76.81 195 ARG A 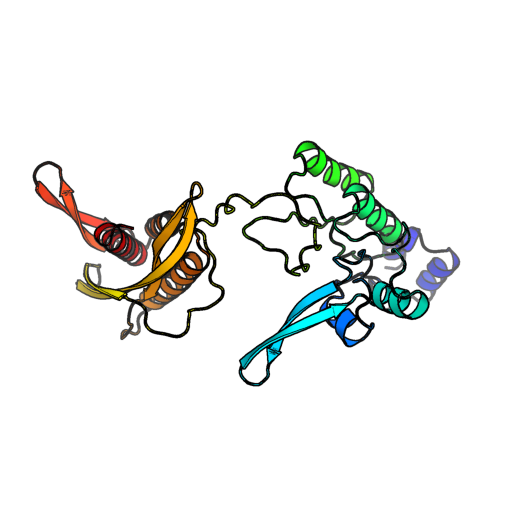O 1
ATOM 1550 N N . PRO A 1 196 ? 21.478 12.690 2.700 1.00 78.06 196 PRO A N 1
ATOM 1551 C CA . PRO A 1 196 ? 22.739 12.370 2.039 1.00 78.06 196 PRO A CA 1
ATOM 1552 C C . PRO A 1 196 ? 23.929 12.445 3.000 1.00 78.06 196 PRO A C 1
ATOM 1554 O O . PRO A 1 196 ? 23.939 13.247 3.935 1.00 78.06 196 PRO A O 1
ATOM 1557 N N . LEU A 1 197 ? 24.943 11.614 2.756 1.00 73.75 197 LEU A N 1
ATOM 1558 C CA . LEU A 1 197 ? 26.226 11.709 3.451 1.00 73.75 197 LEU A CA 1
ATOM 1559 C C . LEU A 1 197 ? 26.922 13.013 3.042 1.00 73.75 197 LEU A C 1
ATOM 1561 O O . LEU A 1 197 ? 27.067 13.277 1.852 1.00 73.75 197 LEU A O 1
ATOM 1565 N N . GLY A 1 198 ? 27.358 13.805 4.022 1.00 75.62 198 GLY A N 1
ATOM 1566 C CA . GLY A 1 198 ? 28.072 15.059 3.790 1.00 75.62 198 GLY A CA 1
ATOM 1567 C C . GLY A 1 198 ? 27.497 16.249 4.555 1.00 75.62 198 GLY A C 1
ATOM 1568 O O . GLY A 1 198 ? 26.635 16.120 5.433 1.00 75.62 198 GLY A O 1
ATOM 1569 N N . GLU A 1 199 ? 28.024 17.421 4.225 1.00 77.56 199 GLU A N 1
ATOM 1570 C CA . GLU A 1 199 ? 27.638 18.693 4.826 1.00 77.56 199 GLU A CA 1
ATOM 1571 C C . GLU A 1 199 ? 26.405 19.272 4.121 1.00 77.56 199 GLU A C 1
ATOM 1573 O O . GLU A 1 199 ? 26.233 19.123 2.913 1.00 77.56 199 GLU A O 1
ATOM 1578 N N . LEU A 1 200 ? 25.538 19.935 4.889 1.00 87.06 200 LEU A N 1
ATOM 1579 C CA . LEU A 1 200 ? 24.416 20.705 4.357 1.00 87.06 200 LEU A CA 1
ATOM 1580 C C . LEU A 1 200 ? 24.582 22.158 4.777 1.00 87.06 200 LEU A C 1
ATOM 1582 O O . LEU A 1 200 ? 24.785 22.444 5.963 1.00 87.06 200 LEU A O 1
ATOM 1586 N N . GLU A 1 201 ? 24.427 23.076 3.826 1.00 88.25 201 GLU A N 1
ATOM 1587 C CA . GLU A 1 201 ? 24.373 24.497 4.147 1.00 88.25 201 GLU A CA 1
ATOM 1588 C C . GLU A 1 201 ? 23.147 24.756 5.026 1.00 88.25 201 GLU A C 1
ATOM 1590 O O . GLU A 1 201 ? 22.050 24.265 4.754 1.00 88.25 201 GLU A O 1
ATOM 1595 N N . SER A 1 202 ? 23.335 25.473 6.131 1.00 90.44 202 SER A N 1
ATOM 1596 C CA . SER A 1 202 ? 22.278 25.683 7.114 1.00 90.44 202 SER A CA 1
ATOM 1597 C C . SER A 1 202 ? 22.224 27.133 7.561 1.00 90.44 202 SER A C 1
ATOM 1599 O O . SER A 1 202 ? 23.244 27.733 7.893 1.00 90.44 202 SER A O 1
ATOM 1601 N N . VAL A 1 203 ? 21.015 27.680 7.646 1.00 91.00 203 VAL A N 1
ATOM 1602 C CA . VAL A 1 203 ? 20.762 29.004 8.214 1.00 91.00 203 VAL A CA 1
ATOM 1603 C C . VAL A 1 203 ? 20.227 28.822 9.623 1.00 91.00 203 VAL A C 1
ATOM 1605 O O . VAL A 1 203 ? 19.188 28.192 9.818 1.00 91.00 203 VAL A O 1
ATOM 1608 N N . THR A 1 204 ? 20.910 29.405 10.608 1.00 90.50 204 THR A N 1
ATOM 1609 C CA . THR A 1 204 ? 20.432 29.446 11.995 1.00 90.50 204 THR A CA 1
ATOM 1610 C C . THR A 1 204 ? 20.006 30.861 12.361 1.00 90.50 204 THR A C 1
ATOM 1612 O O . THR A 1 204 ? 20.783 31.802 12.232 1.00 90.50 204 THR A O 1
ATOM 1615 N N . SER A 1 205 ? 18.774 31.021 12.836 1.00 88.81 205 SER A N 1
ATOM 1616 C CA . SER A 1 205 ? 18.256 32.279 13.375 1.00 88.81 205 SER A CA 1
ATOM 1617 C C . SER A 1 205 ? 17.998 32.152 14.869 1.00 88.81 205 SER A C 1
ATOM 1619 O O . SER A 1 205 ? 17.272 31.264 15.315 1.00 88.81 205 SER A O 1
ATOM 1621 N N . LYS A 1 206 ? 18.554 33.087 15.640 1.00 88.75 206 LYS A N 1
ATOM 1622 C CA . LYS A 1 206 ? 18.148 33.319 17.025 1.00 88.75 206 LYS A CA 1
ATOM 1623 C C . LYS A 1 206 ? 16.844 34.113 17.009 1.00 88.75 206 LYS A C 1
ATOM 1625 O O . LYS A 1 206 ? 16.792 35.192 16.423 1.00 88.75 206 LYS A O 1
ATOM 1630 N N . ILE A 1 207 ? 15.808 33.577 17.637 1.00 88.12 207 ILE A N 1
ATOM 1631 C CA . ILE A 1 207 ? 14.498 34.213 17.749 1.00 88.12 207 ILE A CA 1
ATOM 1632 C C . ILE A 1 207 ? 14.169 34.502 19.208 1.00 88.12 207 ILE A C 1
ATOM 1634 O O . ILE A 1 207 ? 14.560 33.760 20.112 1.00 88.12 207 ILE A O 1
ATOM 1638 N N . GLU A 1 208 ? 13.416 35.572 19.422 1.00 88.50 208 GLU A N 1
ATOM 1639 C CA . GLU A 1 208 ? 12.842 35.925 20.714 1.00 88.50 208 GLU A CA 1
ATOM 1640 C C . GLU A 1 208 ? 11.323 35.983 20.585 1.00 88.50 208 GLU A C 1
ATOM 1642 O O . GLU A 1 208 ? 10.779 36.510 19.609 1.00 88.50 208 GLU A O 1
ATOM 1647 N N . TYR A 1 209 ? 10.635 35.422 21.571 1.00 89.44 209 TYR A N 1
ATOM 1648 C CA . TYR A 1 209 ? 9.181 35.452 21.650 1.00 89.44 209 TYR A CA 1
ATOM 1649 C C . TYR A 1 209 ? 8.739 35.616 23.101 1.00 89.44 209 TYR A C 1
ATOM 1651 O O . TYR A 1 209 ? 9.455 35.261 24.037 1.00 89.44 209 TYR A O 1
ATOM 1659 N N . SER A 1 210 ? 7.578 36.230 23.302 1.00 89.81 210 SER A N 1
ATOM 1660 C CA . SER A 1 210 ? 7.029 36.496 24.634 1.00 89.81 210 SER A CA 1
ATOM 1661 C C . SER A 1 210 ? 5.752 35.699 24.839 1.00 89.81 210 SER A C 1
ATOM 1663 O O . SER A 1 210 ? 4.865 35.725 23.988 1.00 89.81 210 SER A O 1
ATOM 1665 N N . THR A 1 211 ? 5.675 35.023 25.979 1.00 88.00 211 THR A N 1
ATOM 1666 C CA . THR A 1 211 ? 4.523 34.235 26.437 1.00 88.00 211 THR A CA 1
ATOM 1667 C C . THR A 1 211 ? 4.041 34.771 27.786 1.00 88.00 211 THR A C 1
ATOM 1669 O O . THR A 1 211 ? 4.691 35.644 28.368 1.00 88.00 211 THR A O 1
ATOM 1672 N N . GLN A 1 212 ? 2.956 34.218 28.334 1.00 84.69 212 GLN A N 1
ATOM 1673 C CA . GLN A 1 212 ? 2.539 34.518 29.712 1.00 84.69 212 GLN A CA 1
ATOM 1674 C C . GLN A 1 212 ? 3.603 34.145 30.762 1.00 84.69 212 GLN A C 1
ATOM 1676 O O . GLN A 1 212 ? 3.688 34.782 31.804 1.00 84.69 212 GLN A O 1
ATOM 1681 N N . GLU A 1 213 ? 4.457 33.157 30.473 1.00 83.50 213 GLU A N 1
ATOM 1682 C CA . GLU A 1 213 ? 5.567 32.733 31.343 1.00 83.50 213 GLU A CA 1
ATOM 1683 C C . GLU A 1 213 ? 6.793 33.666 31.232 1.00 83.50 213 GLU A C 1
ATOM 1685 O O . GLU A 1 213 ? 7.805 33.452 31.897 1.00 83.50 213 GLU A O 1
ATOM 1690 N N . GLY A 1 214 ? 6.723 34.698 30.384 1.00 86.62 214 GLY A N 1
ATOM 1691 C CA . GLY A 1 214 ? 7.795 35.660 30.144 1.00 86.62 214 GLY A CA 1
ATOM 1692 C C . GLY A 1 214 ? 8.440 35.535 28.762 1.00 86.62 214 GLY A C 1
ATOM 1693 O O . GLY A 1 214 ? 7.926 34.880 27.847 1.00 86.62 214 GLY A O 1
ATOM 1694 N N . ARG A 1 215 ? 9.576 36.226 28.602 1.00 88.00 215 ARG A N 1
ATOM 1695 C CA . ARG A 1 215 ? 10.376 36.234 27.369 1.00 88.00 215 ARG A CA 1
ATOM 1696 C C . ARG A 1 215 ? 11.200 34.957 27.257 1.00 88.00 215 ARG A C 1
ATOM 1698 O O . ARG A 1 215 ? 11.874 34.566 28.206 1.00 88.00 215 ARG A O 1
ATOM 1705 N N . LYS A 1 216 ? 11.174 34.349 26.076 1.00 86.06 216 LYS A N 1
ATOM 1706 C CA . LYS A 1 216 ? 11.913 33.136 25.730 1.00 86.06 216 LYS A CA 1
ATOM 1707 C C . LYS A 1 216 ? 12.766 33.384 24.488 1.00 86.06 216 LYS A C 1
ATOM 1709 O O . LYS A 1 216 ? 12.434 34.208 23.633 1.00 86.06 216 LYS A O 1
ATOM 1714 N N . THR A 1 217 ? 13.856 32.636 24.385 1.00 86.38 217 THR A N 1
ATOM 1715 C CA . THR A 1 217 ? 14.775 32.664 23.245 1.00 86.38 217 THR A CA 1
ATOM 1716 C C . THR A 1 217 ? 14.912 31.255 22.690 1.00 86.38 217 THR A C 1
ATOM 1718 O O . THR A 1 217 ? 15.101 30.311 23.454 1.00 86.38 217 THR A O 1
ATOM 1721 N N . ALA A 1 218 ? 14.851 31.115 21.369 1.00 85.06 218 ALA A N 1
ATOM 1722 C CA . ALA A 1 218 ? 15.081 29.847 20.686 1.00 85.06 218 ALA A CA 1
ATOM 1723 C C . ALA A 1 218 ? 16.013 30.034 19.487 1.00 85.06 218 ALA A C 1
ATOM 1725 O O . ALA A 1 218 ? 16.121 31.123 18.926 1.00 85.06 218 ALA A O 1
ATOM 1726 N N . TYR A 1 219 ? 16.683 28.957 19.097 1.00 87.56 219 TYR A N 1
ATOM 1727 C CA . TYR A 1 219 ? 17.483 28.901 17.880 1.00 87.56 219 TYR A CA 1
ATOM 1728 C C . TYR A 1 219 ? 16.755 28.006 16.892 1.00 87.56 219 TYR A C 1
ATOM 1730 O O . TYR A 1 219 ? 16.453 26.863 17.213 1.00 87.56 219 TYR A O 1
ATOM 1738 N N . LEU A 1 220 ? 16.449 28.529 15.713 1.00 90.69 220 LEU A N 1
ATOM 1739 C CA . LEU A 1 220 ? 15.848 27.766 14.628 1.00 90.69 220 LEU A CA 1
ATOM 1740 C C . LEU A 1 220 ? 16.898 27.577 13.547 1.00 90.69 220 LEU A C 1
ATOM 1742 O O . LEU A 1 220 ? 17.483 28.557 13.093 1.00 90.69 220 LEU A O 1
ATOM 1746 N N . THR A 1 221 ? 17.122 26.340 13.132 1.00 91.69 221 THR A N 1
ATOM 1747 C CA . THR A 1 221 ? 18.069 25.991 12.075 1.00 91.69 221 THR A CA 1
ATOM 1748 C C . THR A 1 221 ? 17.319 25.317 10.939 1.00 91.69 221 THR A C 1
ATOM 1750 O O . THR A 1 221 ? 16.574 24.366 11.167 1.00 91.69 221 THR A O 1
ATOM 1753 N N . VAL A 1 222 ? 17.528 25.798 9.717 1.00 94.50 222 VAL A N 1
ATOM 1754 C CA . VAL A 1 222 ? 17.035 25.155 8.496 1.00 94.50 222 VAL A CA 1
ATOM 1755 C C . VAL A 1 222 ? 18.237 24.780 7.647 1.00 94.50 222 VAL A C 1
ATOM 1757 O O . VAL A 1 222 ? 19.032 25.651 7.298 1.00 94.50 222 VAL A O 1
ATOM 1760 N N . SER A 1 223 ? 18.377 23.495 7.349 1.00 93.44 223 SER A N 1
ATOM 1761 C CA . SER A 1 223 ? 19.370 22.973 6.413 1.00 93.44 223 SER A CA 1
ATOM 1762 C C . SER A 1 223 ? 18.769 22.896 5.019 1.00 93.44 223 SER A C 1
ATOM 1764 O O . SER A 1 223 ? 17.598 22.545 4.872 1.00 93.44 223 SER A O 1
ATOM 1766 N N . PHE A 1 224 ? 19.573 23.187 4.005 1.00 93.00 224 PHE A N 1
ATOM 1767 C CA . PHE A 1 224 ? 19.176 23.226 2.605 1.00 93.00 224 PHE A CA 1
ATOM 1768 C C . PHE A 1 224 ? 19.937 22.174 1.804 1.00 93.00 224 PHE A C 1
ATOM 1770 O O . PHE A 1 224 ? 21.072 21.818 2.123 1.00 93.00 224 PHE A O 1
ATOM 1777 N N . LEU A 1 225 ? 19.288 21.673 0.759 1.00 92.19 225 LEU A N 1
ATOM 1778 C CA . LEU A 1 225 ? 19.860 20.739 -0.199 1.00 92.19 225 LEU A CA 1
ATOM 1779 C C . LEU A 1 225 ? 19.669 21.301 -1.608 1.00 92.19 225 LEU A C 1
ATOM 1781 O O . LEU A 1 225 ? 18.590 21.792 -1.946 1.00 92.19 225 LEU A O 1
ATOM 1785 N N . ARG A 1 226 ? 20.705 21.181 -2.438 1.00 90.06 226 ARG A N 1
ATOM 1786 C CA . ARG A 1 226 ? 20.612 21.427 -3.878 1.00 90.06 226 ARG A CA 1
ATOM 1787 C C . ARG A 1 226 ? 20.056 20.185 -4.560 1.00 90.06 226 ARG A C 1
ATOM 1789 O O . ARG A 1 226 ? 20.691 19.134 -4.551 1.00 90.06 226 ARG A O 1
ATOM 1796 N N . ALA A 1 227 ? 18.855 20.307 -5.107 1.00 86.38 227 ALA A N 1
ATOM 1797 C CA . ALA A 1 227 ? 18.218 19.274 -5.901 1.00 86.38 227 ALA A CA 1
ATOM 1798 C C . ALA A 1 227 ? 18.398 19.609 -7.384 1.00 86.38 227 ALA A C 1
ATOM 1800 O O . ALA A 1 227 ? 17.974 20.666 -7.847 1.00 86.38 227 ALA A O 1
ATOM 1801 N N . GLU A 1 228 ? 19.049 18.712 -8.114 1.00 87.75 228 GLU A N 1
ATOM 1802 C CA . GLU A 1 228 ? 19.147 18.770 -9.571 1.00 87.75 228 GLU A CA 1
ATOM 1803 C C . GLU A 1 228 ? 17.943 18.067 -10.191 1.00 87.75 228 GLU A C 1
ATOM 1805 O O . GLU A 1 228 ? 17.510 17.020 -9.691 1.00 87.75 228 GLU A O 1
ATOM 1810 N N . GLY A 1 229 ? 17.418 18.640 -11.266 1.00 84.81 229 GLY A N 1
ATOM 1811 C CA . GLY A 1 229 ? 16.257 18.133 -11.980 1.00 84.81 229 GLY A CA 1
ATOM 1812 C C . GLY A 1 229 ? 16.141 18.736 -13.376 1.00 84.81 229 GLY A C 1
ATOM 1813 O O . GLY A 1 229 ? 17.037 19.444 -13.846 1.00 84.81 229 GLY A O 1
ATOM 1814 N N . ALA A 1 230 ? 15.026 18.454 -14.036 1.00 81.75 230 ALA A N 1
ATOM 1815 C CA . ALA A 1 230 ? 14.679 19.010 -15.334 1.00 81.75 230 ALA A CA 1
ATOM 1816 C C . ALA A 1 230 ? 13.314 19.689 -15.241 1.00 81.75 230 ALA A C 1
ATOM 1818 O O . ALA A 1 230 ? 12.369 19.102 -14.722 1.00 81.75 230 ALA A O 1
ATOM 1819 N N . TRP A 1 231 ? 13.236 20.927 -15.718 1.00 73.69 231 TRP A N 1
ATOM 1820 C CA . TRP A 1 231 ? 12.003 21.705 -15.770 1.00 73.69 231 TRP A CA 1
ATOM 1821 C C . TRP A 1 231 ? 11.903 22.376 -17.136 1.00 73.69 231 TRP A C 1
ATOM 1823 O O . TRP A 1 231 ? 12.835 23.077 -17.546 1.00 73.69 231 TRP A O 1
ATOM 1833 N N . GLU A 1 232 ? 10.809 22.133 -17.857 1.00 74.56 232 GLU A N 1
ATOM 1834 C CA . GLU A 1 232 ? 10.583 22.642 -19.221 1.00 74.56 232 GLU A CA 1
ATOM 1835 C C . GLU A 1 232 ? 11.736 22.280 -20.180 1.00 74.56 232 GLU A C 1
ATOM 1837 O O . GLU A 1 232 ? 12.197 23.084 -20.996 1.00 74.56 232 GLU A O 1
ATOM 1842 N N . GLY A 1 233 ? 12.259 21.057 -20.048 1.00 69.06 233 GLY A N 1
ATOM 1843 C CA . GLY A 1 233 ? 13.345 20.541 -20.888 1.00 69.06 233 GLY A CA 1
ATOM 1844 C C . GLY A 1 233 ? 14.726 21.160 -20.626 1.00 69.06 233 GLY A C 1
ATOM 1845 O O . GLY A 1 233 ? 15.667 20.880 -21.371 1.00 69.06 233 GLY A O 1
ATOM 1846 N N . ARG A 1 234 ? 14.885 21.981 -19.577 1.00 76.81 234 ARG A N 1
ATOM 1847 C CA . ARG A 1 234 ? 16.181 22.519 -19.132 1.00 76.81 234 ARG A CA 1
ATOM 1848 C C . ARG A 1 234 ? 16.614 21.865 -17.831 1.00 76.81 234 ARG A C 1
ATOM 1850 O O . ARG A 1 234 ? 15.808 21.706 -16.919 1.00 76.81 234 ARG A O 1
ATOM 1857 N N . GLN A 1 235 ? 17.902 21.546 -17.718 1.00 80.44 235 GLN A N 1
ATOM 1858 C CA . GLN A 1 235 ? 18.466 21.175 -16.425 1.00 80.44 235 GLN A CA 1
ATOM 1859 C C . GLN A 1 235 ? 18.444 22.382 -15.491 1.00 80.44 235 GLN A C 1
ATOM 1861 O O . GLN A 1 235 ? 18.948 23.457 -15.826 1.00 80.44 235 GLN A O 1
ATOM 1866 N N . VAL A 1 236 ? 17.846 22.187 -14.324 1.00 87.56 236 VAL A N 1
ATOM 1867 C CA . VAL A 1 236 ? 17.712 23.196 -13.280 1.00 87.56 236 VAL A CA 1
ATOM 1868 C C . VAL A 1 236 ? 18.210 22.623 -11.961 1.00 87.56 236 VAL A C 1
ATOM 1870 O O . VAL A 1 236 ? 17.972 21.463 -11.624 1.00 87.56 236 VAL A O 1
ATOM 1873 N N . THR A 1 237 ? 18.895 23.455 -11.187 1.00 88.06 237 THR A N 1
ATOM 1874 C CA . THR A 1 237 ? 19.290 23.132 -9.817 1.00 88.06 237 THR A CA 1
ATOM 1875 C C . THR A 1 237 ? 18.562 24.084 -8.892 1.00 88.06 237 THR A C 1
ATOM 1877 O O . THR A 1 237 ? 18.736 25.298 -8.989 1.00 88.06 237 THR A O 1
ATOM 1880 N N . VAL A 1 238 ? 17.752 23.537 -7.991 1.00 88.12 238 VAL A N 1
ATOM 1881 C CA . VAL A 1 238 ? 17.006 24.324 -7.011 1.00 88.12 238 VAL A CA 1
ATOM 1882 C C . VAL A 1 238 ? 17.526 24.009 -5.622 1.00 88.12 238 VAL A C 1
ATOM 1884 O O . VAL A 1 238 ? 17.602 22.852 -5.206 1.00 88.12 238 VAL A O 1
ATOM 1887 N N . GLU A 1 239 ? 17.893 25.053 -4.889 1.00 88.81 239 GLU A N 1
ATOM 1888 C CA . GLU A 1 239 ? 18.147 24.937 -3.463 1.00 88.81 239 GLU A CA 1
ATOM 1889 C C . GLU A 1 239 ? 16.816 24.974 -2.720 1.00 88.81 239 GLU A C 1
ATOM 1891 O O . GLU A 1 239 ? 16.016 25.894 -2.885 1.00 88.81 239 GLU A O 1
ATOM 1896 N N . ARG A 1 240 ? 16.572 23.963 -1.892 1.00 91.25 240 ARG A N 1
ATOM 1897 C CA . ARG A 1 240 ? 15.339 23.863 -1.117 1.00 91.25 240 ARG A CA 1
ATOM 1898 C C . ARG A 1 240 ? 15.629 23.437 0.319 1.00 91.25 240 ARG A C 1
ATOM 1900 O O . ARG A 1 240 ? 16.605 22.721 0.562 1.00 91.25 240 ARG A O 1
ATOM 1907 N N . PRO A 1 241 ? 14.797 23.848 1.287 1.00 93.69 241 PRO A N 1
ATOM 1908 C CA . PRO A 1 241 ? 14.895 23.360 2.652 1.00 93.69 241 PRO A CA 1
ATOM 1909 C C . PRO A 1 241 ? 14.763 21.836 2.695 1.00 93.69 241 PRO A C 1
ATOM 1911 O O . PRO A 1 241 ? 13.993 21.220 1.955 1.00 93.69 241 PRO A O 1
ATOM 1914 N N . PHE A 1 242 ? 15.539 21.236 3.585 1.00 93.62 242 PHE A N 1
ATOM 1915 C CA . PHE A 1 242 ? 15.729 19.796 3.675 1.00 93.62 242 PHE A CA 1
ATOM 1916 C C . PHE A 1 242 ? 15.520 19.279 5.098 1.00 93.62 242 PHE A C 1
ATOM 1918 O O . PHE A 1 242 ? 14.850 18.265 5.295 1.00 93.62 242 PHE A O 1
ATOM 1925 N N . GLU A 1 243 ? 16.032 19.995 6.102 1.00 93.00 243 GLU A N 1
ATOM 1926 C CA . GLU A 1 243 ? 15.821 19.664 7.512 1.00 93.00 243 GLU A CA 1
ATOM 1927 C C . GLU A 1 243 ? 15.571 20.913 8.353 1.00 93.00 243 GLU A C 1
ATOM 1929 O O . GLU A 1 243 ? 16.101 21.987 8.081 1.00 93.00 243 GLU A O 1
ATOM 1934 N N . PHE A 1 244 ? 14.760 20.746 9.391 1.00 94.00 244 PHE A N 1
ATOM 1935 C CA . PHE A 1 244 ? 14.374 21.775 10.343 1.00 94.00 244 PHE A CA 1
ATOM 1936 C C . PHE A 1 244 ? 14.755 21.308 11.741 1.00 94.00 244 PHE A C 1
ATOM 1938 O O . PHE A 1 244 ? 14.398 20.205 12.162 1.00 94.00 244 PHE A O 1
ATOM 1945 N N . PHE A 1 245 ? 15.454 22.162 12.477 1.00 89.81 245 PHE A N 1
ATOM 1946 C CA . PHE A 1 245 ? 15.916 21.876 13.823 1.00 89.81 245 PHE A CA 1
ATOM 1947 C C . PHE A 1 245 ? 15.640 23.047 14.753 1.00 89.81 245 PHE A C 1
ATOM 1949 O O . PHE A 1 245 ? 15.743 24.215 14.384 1.00 89.81 245 PHE A O 1
ATOM 1956 N N . MET A 1 246 ? 15.372 22.704 16.005 1.00 86.06 246 MET A N 1
ATOM 1957 C CA . MET A 1 246 ? 15.448 23.631 17.120 1.00 86.06 246 MET A CA 1
ATOM 1958 C C . MET A 1 246 ? 16.352 22.986 18.173 1.00 86.06 246 MET A C 1
ATOM 1960 O O . MET A 1 246 ? 15.905 22.046 18.835 1.00 86.06 246 MET A O 1
ATOM 1964 N N . PRO A 1 247 ? 17.630 23.398 18.300 1.00 68.62 247 PRO A N 1
ATOM 1965 C CA . PRO A 1 247 ? 18.536 22.847 19.299 1.00 68.62 247 PRO A CA 1
ATOM 1966 C C . PRO A 1 247 ? 17.936 23.026 20.694 1.00 68.62 247 PRO A C 1
ATOM 1968 O O . PRO A 1 247 ? 17.683 24.146 21.139 1.00 68.62 247 PRO A O 1
ATOM 1971 N N . ALA A 1 248 ? 17.657 21.915 21.369 1.00 59.50 248 ALA A N 1
ATOM 1972 C CA . ALA A 1 248 ? 17.000 21.934 22.664 1.00 59.50 248 ALA A CA 1
ATOM 1973 C C . ALA A 1 248 ? 18.035 21.911 23.788 1.00 59.50 248 ALA A C 1
ATOM 1975 O O . ALA A 1 248 ? 18.913 21.054 23.812 1.00 59.50 248 ALA A O 1
ATOM 1976 N N . ASN A 1 249 ? 17.866 22.802 24.764 1.00 54.09 249 ASN A N 1
ATOM 1977 C CA . ASN A 1 249 ? 18.508 22.674 26.072 1.00 54.09 249 ASN A CA 1
ATOM 1978 C C . ASN A 1 249 ? 17.495 22.752 27.233 1.00 54.09 249 ASN A C 1
ATOM 1980 O O . ASN A 1 249 ? 17.874 23.067 28.356 1.00 54.09 249 ASN A O 1
ATOM 1984 N N . GLN A 1 250 ? 16.189 22.537 26.997 1.00 55.62 250 GLN A N 1
ATOM 1985 C CA . GLN A 1 250 ? 15.146 22.923 27.964 1.00 55.62 250 GLN A CA 1
ATOM 1986 C C . GLN A 1 250 ? 14.008 21.892 28.100 1.00 55.62 250 GLN A C 1
ATOM 1988 O O . GLN A 1 250 ? 13.516 21.341 27.120 1.00 55.62 250 GLN A O 1
ATOM 1993 N N . ARG A 1 251 ? 13.621 21.613 29.356 1.00 54.50 251 ARG A N 1
ATOM 1994 C CA . ARG A 1 251 ? 12.890 20.417 29.831 1.00 54.50 251 ARG A CA 1
ATOM 1995 C C . ARG A 1 251 ? 11.358 20.588 29.968 1.00 54.50 251 ARG A C 1
ATOM 1997 O O . ARG A 1 251 ? 10.761 19.939 30.820 1.00 54.50 251 ARG A O 1
ATOM 2004 N N . THR A 1 252 ? 10.707 21.475 29.207 1.00 63.66 252 THR A N 1
ATOM 2005 C CA . THR A 1 252 ? 9.268 21.792 29.402 1.00 63.66 252 THR A CA 1
ATOM 2006 C C . THR A 1 252 ? 8.342 21.140 28.362 1.00 63.66 252 THR A C 1
ATOM 2008 O O . THR A 1 252 ? 8.771 20.800 27.262 1.00 63.66 252 THR A O 1
ATOM 2011 N N . GLY A 1 253 ? 7.051 20.978 28.690 1.00 61.06 253 GLY A N 1
ATOM 2012 C CA . GLY A 1 253 ? 6.070 20.260 27.856 1.00 61.06 253 GLY A CA 1
ATOM 2013 C C . GLY A 1 253 ? 5.829 20.845 26.454 1.00 61.06 253 GLY A C 1
ATOM 2014 O O . GLY A 1 253 ? 5.684 20.084 25.501 1.00 61.06 253 GLY A O 1
ATOM 2015 N N . GLY A 1 254 ? 5.876 22.174 26.285 1.00 66.56 254 GLY A N 1
ATOM 2016 C CA . GLY A 1 254 ? 5.729 22.821 24.967 1.00 66.56 254 GLY A CA 1
ATOM 2017 C C . GLY A 1 254 ? 6.813 22.409 23.959 1.00 66.56 254 GLY A C 1
ATOM 2018 O O . GLY A 1 254 ? 6.564 22.316 22.759 1.00 66.56 254 GLY A O 1
ATOM 2019 N N . HIS A 1 255 ? 8.002 22.038 24.445 1.00 71.75 255 HIS A N 1
ATOM 2020 C CA . HIS A 1 255 ? 9.126 21.644 23.595 1.00 71.75 255 HIS A CA 1
ATOM 2021 C C . HIS A 1 255 ? 8.961 20.260 22.955 1.00 71.75 255 HIS A C 1
ATOM 2023 O O . HIS A 1 255 ? 9.542 20.015 21.894 1.00 71.75 255 HIS A O 1
ATOM 2029 N N . GLN A 1 256 ? 8.172 19.359 23.554 1.00 72.88 256 GLN A N 1
ATOM 2030 C CA . GLN A 1 256 ? 7.911 18.038 22.968 1.00 72.88 256 GLN A CA 1
ATOM 2031 C C . GLN A 1 256 ? 7.139 18.176 21.651 1.00 72.88 256 GLN A C 1
ATOM 2033 O O . GLN A 1 256 ? 7.533 17.591 20.640 1.00 72.88 256 GLN A O 1
ATOM 2038 N N . TRP A 1 257 ? 6.115 19.033 21.637 1.00 74.75 257 TRP A N 1
ATOM 2039 C CA . TRP A 1 257 ? 5.314 19.336 20.449 1.00 74.75 257 TRP A CA 1
ATOM 2040 C C . TRP A 1 257 ? 6.115 20.060 19.371 1.00 74.75 257 TRP A C 1
ATOM 2042 O O . TRP A 1 257 ? 6.008 19.730 18.190 1.00 74.75 257 TRP A O 1
ATOM 2052 N N . ILE A 1 258 ? 6.989 20.986 19.769 1.00 77.75 258 ILE A N 1
ATOM 2053 C CA . ILE A 1 258 ? 7.874 21.684 18.830 1.00 77.75 258 ILE A CA 1
ATOM 2054 C C . ILE A 1 258 ? 8.878 20.708 18.203 1.00 77.75 258 ILE A C 1
ATOM 2056 O O . ILE A 1 258 ? 9.049 20.697 16.987 1.00 77.75 258 ILE A O 1
ATOM 2060 N N . THR A 1 259 ? 9.494 19.831 19.000 1.00 81.00 259 THR A N 1
ATOM 2061 C CA . THR A 1 259 ? 10.438 18.817 18.494 1.00 81.00 259 THR A CA 1
ATOM 2062 C C . THR A 1 259 ? 9.752 17.837 17.541 1.00 81.00 259 THR A C 1
ATOM 2064 O O . THR A 1 259 ? 10.306 17.505 16.490 1.00 81.00 259 THR A O 1
ATOM 2067 N N . ALA A 1 260 ? 8.535 17.393 17.873 1.00 83.44 260 ALA A N 1
ATOM 2068 C CA . ALA A 1 260 ? 7.721 16.569 16.983 1.00 83.44 260 ALA A CA 1
ATOM 2069 C C . ALA A 1 260 ? 7.417 17.302 15.665 1.00 83.44 260 ALA A C 1
ATOM 2071 O O . ALA A 1 260 ? 7.604 16.732 14.590 1.00 83.44 260 ALA A O 1
ATOM 2072 N N . SER A 1 261 ? 7.059 18.586 15.741 1.00 88.19 261 SER A N 1
ATOM 2073 C CA . SER A 1 261 ? 6.787 19.425 14.567 1.00 88.19 261 SER A CA 1
ATOM 2074 C C . SER A 1 261 ? 8.018 19.584 13.670 1.00 88.19 261 SER A C 1
ATOM 2076 O O . SER A 1 261 ? 7.912 19.401 12.462 1.00 88.19 261 SER A O 1
ATOM 2078 N N . MET A 1 262 ? 9.209 19.825 14.236 1.00 91.56 262 MET A N 1
ATOM 2079 C CA . MET A 1 262 ? 10.463 19.907 13.466 1.00 91.56 262 MET A CA 1
ATOM 2080 C C . MET A 1 262 ? 10.779 18.598 12.732 1.00 91.56 262 MET A C 1
ATOM 2082 O O . MET A 1 262 ? 11.198 18.605 11.570 1.00 91.56 262 MET A O 1
ATOM 2086 N N . ARG A 1 263 ? 10.537 17.452 13.385 1.00 89.44 263 ARG A N 1
ATOM 2087 C CA . ARG A 1 263 ? 10.730 16.126 12.779 1.00 89.44 263 ARG A CA 1
ATOM 2088 C C . ARG A 1 263 ? 9.767 15.874 11.623 1.00 89.44 263 ARG A C 1
ATOM 2090 O O . ARG A 1 263 ? 10.206 15.396 10.576 1.00 89.44 263 ARG A O 1
ATOM 2097 N N . LEU A 1 264 ? 8.490 16.210 11.799 1.00 91.69 264 LEU A N 1
ATOM 2098 C CA . LEU A 1 264 ? 7.475 16.080 10.752 1.00 91.69 264 LEU A CA 1
ATOM 2099 C C . LEU A 1 264 ? 7.751 17.034 9.585 1.00 91.69 264 LEU A C 1
ATOM 2101 O O . LEU A 1 264 ? 7.719 16.605 8.436 1.00 91.69 264 LEU A O 1
ATOM 2105 N N . LEU A 1 265 ? 8.119 18.285 9.861 1.00 93.88 265 LEU A N 1
ATOM 2106 C CA . LEU A 1 265 ? 8.447 19.267 8.828 1.00 93.88 265 LEU A CA 1
ATOM 2107 C C . LEU A 1 265 ? 9.680 18.846 8.013 1.00 93.88 265 LEU A C 1
ATOM 2109 O O . LEU A 1 265 ? 9.668 18.922 6.786 1.00 93.88 265 LEU A O 1
ATOM 2113 N N . SER A 1 266 ? 10.704 18.294 8.673 1.00 93.88 266 SER A N 1
ATOM 2114 C CA . SER A 1 266 ? 11.867 17.699 7.995 1.00 93.88 266 SER A CA 1
ATOM 2115 C C . SER A 1 266 ? 11.484 16.495 7.130 1.00 93.88 266 SER A C 1
ATOM 2117 O O . SER A 1 266 ? 12.026 16.302 6.047 1.00 93.88 266 SER A O 1
ATOM 2119 N N . MET A 1 267 ? 10.539 15.667 7.582 1.00 92.88 267 MET A N 1
ATOM 2120 C CA . MET A 1 267 ? 10.030 14.548 6.784 1.00 92.88 267 MET A CA 1
ATOM 2121 C C . MET A 1 267 ? 9.297 15.039 5.529 1.00 92.88 267 MET A C 1
ATOM 2123 O O . MET A 1 267 ? 9.563 14.522 4.445 1.00 92.88 267 MET A O 1
ATOM 2127 N N . VAL A 1 268 ? 8.430 16.050 5.657 1.00 92.44 268 VAL A N 1
ATOM 2128 C CA . VAL A 1 268 ? 7.723 16.673 4.522 1.00 92.44 268 VAL A CA 1
ATOM 2129 C C . VAL A 1 268 ? 8.718 17.263 3.520 1.00 92.44 268 VAL A C 1
ATOM 2131 O O . VAL A 1 268 ? 8.591 17.026 2.321 1.00 92.44 268 VAL A O 1
ATOM 2134 N N . ALA A 1 269 ? 9.748 17.960 4.001 1.00 92.31 269 ALA A N 1
ATOM 2135 C CA . ALA A 1 269 ? 10.773 18.568 3.155 1.00 92.31 269 ALA A CA 1
ATOM 2136 C C . ALA A 1 269 ? 11.608 17.541 2.373 1.00 92.31 269 ALA A C 1
ATOM 2138 O O . ALA A 1 269 ? 11.837 17.690 1.168 1.00 92.31 269 ALA A O 1
ATOM 2139 N N . ARG A 1 270 ? 12.001 16.438 3.023 1.00 91.62 270 ARG A N 1
ATOM 2140 C CA . ARG A 1 270 ? 12.671 15.314 2.347 1.00 91.62 270 ARG A CA 1
ATOM 2141 C C . ARG A 1 270 ? 11.776 14.641 1.312 1.00 91.62 270 ARG A C 1
ATOM 2143 O O . ARG A 1 270 ? 12.259 14.246 0.255 1.00 91.62 270 ARG A O 1
ATOM 2150 N N . ALA A 1 271 ? 10.480 14.544 1.591 1.00 87.44 271 ALA A N 1
ATOM 2151 C CA . ALA A 1 271 ? 9.510 13.943 0.684 1.00 87.44 271 ALA A CA 1
ATOM 2152 C C . ALA A 1 271 ? 9.171 14.809 -0.545 1.00 87.44 271 ALA A C 1
ATOM 2154 O O . ALA A 1 271 ? 8.448 14.326 -1.407 1.00 87.44 271 ALA A O 1
ATOM 2155 N N . GLY A 1 272 ? 9.662 16.055 -0.628 1.00 87.62 272 GLY A N 1
ATOM 2156 C CA . GLY A 1 272 ? 9.271 16.995 -1.688 1.00 87.62 272 GLY A CA 1
ATOM 2157 C C . GLY A 1 272 ? 7.853 17.552 -1.506 1.00 87.62 272 GLY A C 1
ATOM 2158 O O . GLY A 1 272 ? 7.212 17.963 -2.469 1.00 87.62 272 GLY A O 1
ATOM 2159 N N . GLY A 1 273 ? 7.329 17.519 -0.276 1.00 87.50 273 GLY A N 1
ATOM 2160 C CA . GLY A 1 273 ? 5.986 17.994 0.046 1.00 87.50 273 GLY A CA 1
ATOM 2161 C C . GLY A 1 273 ? 5.885 19.523 0.183 1.00 87.50 273 GLY A C 1
ATOM 2162 O O . GLY A 1 273 ? 6.897 20.217 0.294 1.00 87.50 273 GLY A O 1
ATOM 2163 N N . PRO A 1 274 ? 4.657 20.078 0.220 1.00 90.81 274 PRO A N 1
ATOM 2164 C CA . PRO A 1 274 ? 4.425 21.522 0.233 1.00 90.81 274 PRO A CA 1
ATOM 2165 C C . PRO A 1 274 ? 4.721 22.142 1.609 1.00 90.81 274 PRO A C 1
ATOM 2167 O O . PRO A 1 274 ? 3.837 22.282 2.455 1.00 90.81 274 PRO A O 1
ATOM 2170 N N . ILE A 1 275 ? 5.966 22.566 1.829 1.00 93.19 275 ILE A N 1
ATOM 2171 C CA . ILE A 1 275 ? 6.430 23.154 3.102 1.00 93.19 275 ILE A CA 1
ATOM 2172 C C . ILE A 1 275 ? 5.652 24.419 3.471 1.00 93.19 275 ILE A C 1
ATOM 2174 O O . ILE A 1 275 ? 5.310 24.604 4.636 1.00 93.19 275 ILE A O 1
ATOM 2178 N N . ALA A 1 276 ? 5.318 25.264 2.492 1.00 90.31 276 ALA A N 1
ATOM 2179 C CA . ALA A 1 276 ? 4.512 26.461 2.730 1.00 90.31 276 ALA A CA 1
ATOM 2180 C C . ALA A 1 276 ? 3.138 26.121 3.331 1.00 90.31 276 ALA A C 1
ATOM 2182 O O . ALA A 1 276 ? 2.689 26.796 4.255 1.00 90.31 276 ALA A O 1
ATOM 2183 N N . ARG A 1 277 ? 2.509 25.034 2.860 1.00 91.38 277 ARG A N 1
ATOM 2184 C CA . ARG A 1 277 ? 1.240 24.538 3.406 1.00 91.38 277 ARG A CA 1
ATOM 2185 C C . ARG A 1 277 ? 1.427 23.948 4.800 1.00 91.38 277 ARG A C 1
ATOM 2187 O O . ARG A 1 277 ? 0.665 24.287 5.689 1.00 91.38 277 ARG A O 1
ATOM 2194 N N . ALA A 1 278 ? 2.475 23.153 5.015 1.00 92.88 278 ALA A N 1
ATOM 2195 C CA . ALA A 1 278 ? 2.774 22.607 6.340 1.00 92.88 278 ALA A CA 1
ATOM 2196 C C . ALA A 1 278 ? 3.005 23.714 7.388 1.00 92.88 278 ALA A C 1
ATOM 2198 O O . ALA A 1 278 ? 2.522 23.615 8.512 1.00 92.88 278 ALA A O 1
ATOM 2199 N N . LEU A 1 279 ? 3.701 24.794 7.018 1.00 94.06 279 LEU A N 1
ATOM 2200 C CA . LEU A 1 279 ? 3.885 25.959 7.885 1.00 94.06 279 LEU A CA 1
ATOM 2201 C C . LEU A 1 279 ? 2.584 26.739 8.102 1.00 94.06 279 LEU A C 1
ATOM 2203 O O . LEU A 1 279 ? 2.377 27.240 9.202 1.00 94.06 279 LEU A O 1
ATOM 2207 N N . ALA A 1 280 ? 1.716 26.844 7.091 1.00 91.62 280 ALA A N 1
ATOM 2208 C CA . ALA A 1 280 ? 0.389 27.435 7.253 1.00 91.62 280 ALA A CA 1
ATOM 2209 C C . ALA A 1 280 ? -0.460 26.622 8.242 1.00 91.62 280 ALA A C 1
ATOM 2211 O O . ALA A 1 280 ? -0.970 27.193 9.197 1.00 91.62 280 ALA A O 1
ATOM 2212 N N . ASP A 1 281 ? -0.501 25.296 8.102 1.00 93.12 281 ASP A N 1
ATOM 2213 C CA . ASP A 1 281 ? -1.240 24.417 9.016 1.00 93.12 281 ASP A CA 1
ATOM 2214 C C . ASP A 1 281 ? -0.686 24.500 10.453 1.00 93.12 281 ASP A C 1
ATOM 2216 O O . ASP A 1 281 ? -1.442 24.542 11.420 1.00 93.12 281 ASP A O 1
ATOM 2220 N N . MET A 1 282 ? 0.639 24.604 10.622 1.00 93.00 282 MET A N 1
ATOM 2221 C CA . MET A 1 282 ? 1.249 24.830 11.941 1.00 93.00 282 MET A CA 1
ATOM 2222 C C . MET A 1 282 ? 0.856 26.176 12.573 1.00 93.00 282 MET A C 1
ATOM 2224 O O . MET A 1 282 ? 0.899 26.301 13.798 1.00 93.00 282 MET A O 1
ATOM 2228 N N . ARG A 1 283 ? 0.498 27.189 11.774 1.00 91.69 283 ARG A N 1
ATOM 2229 C CA . ARG A 1 283 ? 0.052 28.500 12.276 1.00 91.69 283 ARG A CA 1
ATOM 2230 C C . ARG A 1 283 ? -1.368 28.482 12.834 1.00 91.69 283 ARG A C 1
ATOM 2232 O O . ARG A 1 283 ? -1.678 29.353 13.636 1.00 91.69 283 ARG A O 1
ATOM 2239 N N . GLU A 1 284 ? -2.163 27.474 12.490 1.00 91.69 284 GLU A N 1
ATOM 2240 C CA . GLU A 1 284 ? -3.518 27.269 13.019 1.00 91.69 284 GLU A CA 1
ATOM 2241 C C . GLU A 1 284 ? -3.526 26.528 14.369 1.00 91.69 284 GLU A C 1
ATOM 2243 O O . GLU A 1 284 ? -4.577 26.308 14.969 1.00 91.69 284 GLU A O 1
ATOM 2248 N N . VAL A 1 285 ? -2.358 26.113 14.876 1.00 89.00 285 VAL A N 1
ATOM 2249 C CA . VAL A 1 285 ? -2.262 25.472 16.191 1.00 89.00 285 VAL A CA 1
ATOM 2250 C C . VAL A 1 285 ? -2.575 26.502 17.275 1.00 89.00 285 VAL A C 1
ATOM 2252 O O . VAL A 1 285 ? -1.830 27.467 17.458 1.00 89.00 285 VAL A O 1
ATOM 2255 N N . VAL A 1 286 ? -3.638 26.252 18.035 1.00 87.50 286 VAL A N 1
ATOM 2256 C CA . VAL A 1 286 ? -4.092 27.093 19.151 1.00 87.50 286 VAL A CA 1
ATOM 2257 C C . VAL A 1 286 ? -3.672 26.525 20.504 1.00 87.50 286 VAL A C 1
ATOM 2259 O O . VAL A 1 286 ? -3.441 25.322 20.653 1.00 87.50 286 VAL A O 1
ATOM 2262 N N . TRP A 1 287 ? -3.570 27.392 21.511 1.00 82.81 287 TRP A N 1
ATOM 2263 C CA . TRP A 1 287 ? -3.202 27.006 22.868 1.00 82.81 287 TRP A CA 1
ATOM 2264 C C . TRP A 1 287 ? -3.905 27.864 23.930 1.00 82.81 287 TRP A C 1
ATOM 2266 O O . TRP A 1 287 ? -4.101 29.063 23.761 1.00 82.81 287 TRP A O 1
ATOM 2276 N N . GLU A 1 288 ? -4.253 27.260 25.069 1.00 81.69 288 GLU A N 1
ATOM 2277 C CA . GLU A 1 288 ? -5.080 27.909 26.102 1.00 81.69 288 GLU A CA 1
ATOM 2278 C C . GLU A 1 288 ? -4.316 28.908 26.990 1.00 81.69 288 GLU A C 1
ATOM 2280 O O . GLU A 1 288 ? -4.925 29.769 27.621 1.00 81.69 288 GLU A O 1
ATOM 2285 N N . LYS A 1 289 ? -2.973 28.864 27.026 1.00 79.94 289 LYS A N 1
ATOM 2286 C CA . LYS A 1 289 ? -2.144 29.812 27.810 1.00 79.94 289 LYS A CA 1
ATOM 2287 C C . LYS A 1 289 ? -1.973 31.189 27.141 1.00 79.94 289 LYS A C 1
ATOM 2289 O O . LYS A 1 289 ? -0.997 31.884 27.415 1.00 79.94 289 LYS A O 1
ATOM 2294 N N . GLY A 1 290 ? -2.897 31.582 26.268 1.00 81.69 290 GLY A N 1
ATOM 2295 C CA . GLY A 1 290 ? -2.961 32.907 25.655 1.00 81.69 290 GLY A CA 1
ATOM 2296 C C . GLY A 1 290 ? -1.912 33.199 24.571 1.00 81.69 290 GLY A C 1
ATOM 2297 O O . GLY A 1 290 ? -1.098 32.341 24.225 1.00 81.69 290 GLY A O 1
ATOM 2298 N N . PRO A 1 291 ? -1.940 34.426 24.017 1.00 88.06 291 PRO A N 1
ATOM 2299 C CA . PRO A 1 291 ? -1.233 34.752 22.787 1.00 88.06 291 PRO A CA 1
ATOM 2300 C C . PRO A 1 291 ? 0.283 34.847 22.984 1.00 88.06 291 PRO A C 1
ATOM 2302 O O . PRO A 1 291 ? 0.786 35.371 23.982 1.00 88.06 291 PRO A O 1
ATOM 2305 N N . VAL A 1 292 ? 1.016 34.403 21.968 1.00 90.88 292 VAL A N 1
ATOM 2306 C CA . VAL A 1 292 ? 2.472 34.471 21.872 1.00 90.88 292 VAL A CA 1
ATOM 2307 C C . VAL A 1 292 ? 2.863 35.609 20.942 1.00 90.88 292 VAL A C 1
ATOM 2309 O O . VAL A 1 292 ? 2.541 35.602 19.755 1.00 90.88 292 VAL A O 1
ATOM 2312 N N . ARG A 1 293 ? 3.605 36.590 21.457 1.00 92.25 293 ARG A N 1
ATOM 2313 C CA . ARG A 1 293 ? 4.141 37.685 20.637 1.00 92.25 293 ARG A CA 1
ATOM 2314 C C . ARG A 1 293 ? 5.470 37.262 20.021 1.00 92.25 293 ARG A C 1
ATOM 2316 O O . ARG A 1 293 ? 6.427 37.013 20.758 1.00 92.25 293 ARG A O 1
ATOM 2323 N N . CYS A 1 294 ? 5.556 37.235 18.693 1.00 90.62 294 CYS A N 1
ATOM 2324 C CA . CYS A 1 294 ? 6.793 36.915 17.981 1.00 90.62 294 CYS A CA 1
ATOM 2325 C C . CYS A 1 294 ? 6.866 37.600 16.611 1.00 90.62 294 CYS A C 1
ATOM 2327 O O . CYS A 1 294 ? 5.965 37.457 15.785 1.00 90.62 294 CYS A O 1
ATOM 2329 N N . GLY A 1 295 ? 7.979 38.295 16.363 1.00 85.44 295 GLY A N 1
ATOM 2330 C CA . GLY A 1 295 ? 8.249 38.981 15.101 1.00 85.44 295 GLY A CA 1
ATOM 2331 C C . GLY A 1 295 ? 7.454 40.275 14.894 1.00 85.44 295 GLY A C 1
ATOM 2332 O O . GLY A 1 295 ? 6.678 40.710 15.748 1.00 85.44 295 GLY A O 1
ATOM 2333 N N . HIS A 1 296 ? 7.688 40.896 13.737 1.00 85.62 296 HIS A N 1
ATOM 2334 C CA . HIS A 1 296 ? 7.032 42.128 13.302 1.00 85.62 296 HIS A CA 1
ATOM 2335 C C . HIS A 1 296 ? 6.641 42.019 11.823 1.00 85.62 296 HIS A C 1
ATOM 2337 O O . HIS A 1 296 ? 7.299 41.316 11.050 1.00 85.62 296 HIS A O 1
ATOM 2343 N N . ILE A 1 297 ? 5.579 42.716 11.427 1.00 81.25 297 ILE A N 1
ATOM 2344 C CA . ILE A 1 297 ? 5.236 42.975 10.025 1.00 81.25 297 ILE A CA 1
ATOM 2345 C C . ILE A 1 297 ? 5.540 44.444 9.753 1.00 81.25 297 ILE A C 1
ATOM 2347 O O . ILE A 1 297 ? 5.164 45.307 10.543 1.00 81.25 297 ILE A O 1
ATOM 2351 N N . VAL A 1 298 ? 6.232 44.709 8.649 1.00 83.19 298 VAL A N 1
ATOM 2352 C CA . VAL A 1 298 ? 6.431 46.066 8.135 1.00 83.19 298 VAL A CA 1
ATOM 2353 C C . VAL A 1 298 ? 5.225 46.386 7.259 1.00 83.19 298 VAL A C 1
ATOM 2355 O O . VAL A 1 298 ? 4.943 45.634 6.326 1.00 83.19 298 VAL A O 1
ATOM 2358 N N . ARG A 1 299 ? 4.478 47.432 7.605 1.00 78.88 299 ARG A N 1
ATOM 2359 C CA . ARG A 1 299 ? 3.392 47.964 6.771 1.00 78.88 299 ARG A CA 1
ATOM 2360 C C . ARG A 1 299 ? 3.962 48.784 5.609 1.00 78.88 299 ARG A C 1
ATOM 2362 O O . ARG A 1 299 ? 5.135 49.146 5.629 1.00 78.88 299 ARG A O 1
ATOM 2369 N N . ASP A 1 300 ? 3.126 49.099 4.623 1.00 78.81 300 ASP A N 1
ATOM 2370 C CA . ASP A 1 300 ? 3.522 49.866 3.428 1.00 78.81 300 ASP A CA 1
ATOM 2371 C C . ASP A 1 300 ? 4.063 51.273 3.761 1.00 78.81 300 ASP A C 1
ATOM 2373 O O . ASP A 1 300 ? 4.815 51.858 2.987 1.00 78.81 300 ASP A O 1
ATOM 2377 N N . ASP A 1 301 ? 3.732 51.791 4.946 1.00 82.38 301 ASP A N 1
ATOM 2378 C CA . ASP A 1 301 ? 4.222 53.050 5.520 1.00 82.38 301 ASP A CA 1
ATOM 2379 C C . ASP A 1 301 ? 5.559 52.915 6.288 1.00 82.38 301 ASP A C 1
ATOM 2381 O O . ASP A 1 301 ? 6.047 53.881 6.874 1.00 82.38 301 ASP A O 1
ATOM 2385 N N . GLY A 1 302 ? 6.163 51.722 6.310 1.00 81.81 302 GLY A N 1
ATOM 2386 C CA . GLY A 1 302 ? 7.413 51.423 7.013 1.00 81.81 302 GLY A CA 1
ATOM 2387 C C . GLY A 1 302 ? 7.260 51.137 8.512 1.00 81.81 302 GLY A C 1
ATOM 2388 O O . GLY A 1 302 ? 8.251 50.807 9.174 1.00 81.81 302 GLY A O 1
ATOM 2389 N N . VAL A 1 303 ? 6.047 51.213 9.072 1.00 88.12 303 VAL A N 1
ATOM 2390 C CA . VAL A 1 303 ? 5.809 50.979 10.503 1.00 88.12 303 VAL A CA 1
ATOM 2391 C C . VAL A 1 303 ? 5.905 49.488 10.826 1.00 88.12 303 VAL A C 1
ATOM 2393 O O . VAL A 1 303 ? 5.249 48.647 10.209 1.00 88.12 303 VAL A O 1
ATOM 2396 N N . GLN A 1 304 ? 6.702 49.153 11.846 1.00 86.56 304 GLN A N 1
ATOM 2397 C CA . GLN A 1 304 ? 6.820 47.789 12.361 1.00 86.56 304 GLN A CA 1
ATOM 2398 C C . GLN A 1 304 ? 5.739 47.503 13.403 1.00 86.56 304 GLN A C 1
ATOM 2400 O O . GLN A 1 304 ? 5.752 48.055 14.503 1.00 86.56 304 GLN A O 1
ATOM 2405 N N . VAL A 1 305 ? 4.827 46.590 13.081 1.00 86.56 305 VAL A N 1
ATOM 2406 C CA . VAL A 1 305 ? 3.750 46.162 13.981 1.00 86.56 305 VAL A CA 1
ATOM 2407 C C . VAL A 1 305 ? 4.075 44.781 14.550 1.00 86.56 305 VAL A C 1
ATOM 2409 O O . VAL A 1 305 ? 4.386 43.872 13.776 1.00 86.56 305 VAL A O 1
ATOM 2412 N N . PRO A 1 306 ? 4.026 44.585 15.882 1.00 88.25 306 PRO A N 1
ATOM 2413 C CA . PRO A 1 306 ? 4.264 43.277 16.480 1.00 88.25 306 PRO A CA 1
ATOM 2414 C C . PRO A 1 306 ? 3.176 42.276 16.094 1.00 88.25 306 PRO A C 1
ATOM 2416 O O . PRO A 1 306 ? 1.996 42.620 16.048 1.00 88.25 306 PRO A O 1
ATOM 2419 N N . VAL A 1 307 ? 3.579 41.027 15.864 1.00 91.50 307 VAL A N 1
ATOM 2420 C CA . VAL A 1 307 ? 2.652 39.938 15.527 1.00 91.50 307 VAL A CA 1
ATOM 2421 C C . VAL A 1 307 ? 2.378 39.084 16.758 1.00 91.50 307 VAL A C 1
ATOM 2423 O O . VAL A 1 307 ? 3.293 38.756 17.521 1.00 91.50 307 VAL A O 1
ATOM 2426 N N . TYR A 1 308 ? 1.111 38.724 16.929 1.00 92.88 308 TYR A N 1
ATOM 2427 C CA . TYR A 1 308 ? 0.626 37.822 17.964 1.00 92.88 308 TYR A CA 1
ATOM 2428 C C . TYR A 1 308 ? 0.105 36.546 17.305 1.00 92.88 308 TYR A C 1
ATOM 2430 O O . TYR A 1 308 ? -0.485 36.606 16.229 1.00 92.88 308 TYR A O 1
ATOM 2438 N N . HIS A 1 309 ? 0.354 35.412 17.950 1.00 93.56 309 HIS A N 1
ATOM 2439 C CA . HIS A 1 309 ? 0.011 34.073 17.474 1.00 93.56 309 HIS A CA 1
ATOM 2440 C C . HIS A 1 309 ? -0.684 33.298 18.589 1.00 93.56 309 HIS A C 1
ATOM 2442 O O . HIS A 1 309 ? -0.392 33.526 19.762 1.00 93.56 309 HIS A O 1
ATOM 2448 N N . ASP A 1 310 ? -1.541 32.344 18.244 1.00 92.06 310 ASP A N 1
ATOM 24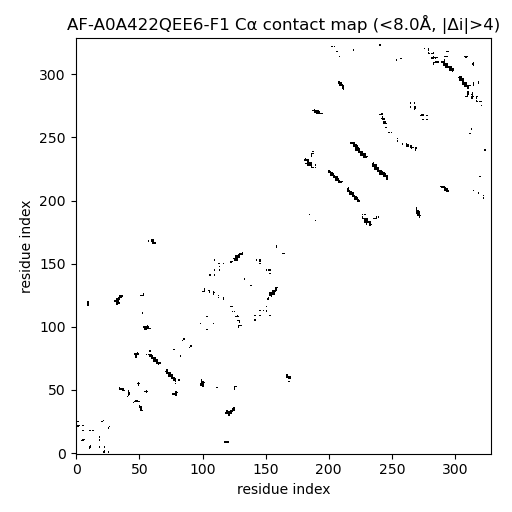49 C CA . ASP A 1 310 ? -2.350 31.616 19.233 1.00 92.06 310 ASP A CA 1
ATOM 2450 C C . ASP A 1 310 ? -1.589 30.500 19.967 1.00 92.06 310 ASP A C 1
ATOM 2452 O O . ASP A 1 310 ? -2.099 29.916 20.922 1.00 92.06 310 ASP A O 1
ATOM 2456 N N . SER A 1 311 ? -0.350 30.199 19.561 1.00 91.06 311 SER A N 1
ATOM 2457 C CA . SER A 1 311 ? 0.529 29.250 20.252 1.00 91.06 311 SER A CA 1
ATOM 2458 C C . SER A 1 311 ? 2.017 29.485 19.962 1.00 91.06 311 SER A C 1
ATOM 2460 O O . SER A 1 311 ? 2.398 30.193 19.025 1.00 91.06 311 SER A O 1
ATOM 2462 N N . GLU A 1 312 ? 2.890 28.840 20.749 1.00 88.56 312 GLU A N 1
ATOM 2463 C CA . GLU A 1 312 ? 4.340 28.817 20.491 1.00 88.56 312 GLU A CA 1
ATOM 2464 C C . GLU A 1 312 ? 4.663 28.120 19.154 1.00 88.56 312 GLU A C 1
ATOM 2466 O O . GLU A 1 312 ? 5.581 28.536 18.449 1.00 88.56 312 GLU A O 1
ATOM 2471 N N . VAL A 1 313 ? 3.883 27.100 18.766 1.00 90.25 313 VAL A N 1
ATOM 2472 C CA . VAL A 1 313 ? 4.041 26.392 17.483 1.00 90.25 313 VAL A CA 1
ATOM 2473 C C . VAL A 1 313 ? 3.744 27.328 16.313 1.00 90.25 313 VAL A C 1
ATOM 2475 O O . VAL A 1 313 ? 4.546 27.406 15.380 1.00 90.25 313 VAL A O 1
ATOM 2478 N N . ALA A 1 314 ? 2.656 28.097 16.400 1.00 91.56 314 ALA A N 1
ATOM 2479 C CA . ALA A 1 314 ? 2.278 29.066 15.379 1.00 91.56 314 ALA A CA 1
ATOM 2480 C C . ALA A 1 314 ? 3.317 30.191 15.232 1.00 91.56 314 ALA A C 1
ATOM 2482 O O . ALA A 1 314 ? 3.730 30.526 14.118 1.00 91.56 314 ALA A O 1
ATOM 2483 N N . ALA A 1 315 ? 3.825 30.707 16.356 1.00 91.50 315 ALA A N 1
ATOM 2484 C CA . ALA A 1 315 ? 4.899 31.699 16.366 1.00 91.50 315 ALA A CA 1
ATOM 2485 C C . ALA A 1 315 ? 6.190 31.174 15.709 1.00 91.50 315 ALA A C 1
ATOM 2487 O O . ALA A 1 315 ? 6.819 31.873 14.911 1.00 91.50 315 ALA A O 1
ATOM 2488 N N . ILE A 1 316 ? 6.578 29.929 16.002 1.00 91.31 316 ILE A N 1
ATOM 2489 C CA . ILE A 1 316 ? 7.754 29.291 15.394 1.00 91.31 316 ILE A CA 1
ATOM 2490 C C . ILE A 1 316 ? 7.544 29.067 13.894 1.00 91.31 316 ILE A C 1
ATOM 2492 O O . ILE A 1 316 ? 8.450 29.354 13.111 1.00 91.31 316 ILE A O 1
ATOM 2496 N N . ALA A 1 317 ? 6.361 28.613 13.474 1.00 93.50 317 ALA A N 1
ATOM 2497 C CA . ALA A 1 317 ? 6.030 28.422 12.064 1.00 93.50 317 ALA A CA 1
ATOM 2498 C C . ALA A 1 317 ? 6.123 29.734 11.271 1.00 93.50 317 ALA A C 1
ATOM 2500 O O . ALA A 1 317 ? 6.720 29.769 10.192 1.00 93.50 317 ALA A O 1
ATOM 2501 N N . PHE A 1 318 ? 5.623 30.835 11.839 1.00 93.19 318 PHE A N 1
ATOM 2502 C CA . PHE A 1 318 ? 5.786 32.170 11.264 1.00 93.19 318 PHE A CA 1
ATOM 2503 C C . PHE A 1 318 ? 7.265 32.552 11.103 1.00 93.19 318 PHE A C 1
ATOM 2505 O O . PHE A 1 318 ? 7.669 33.046 10.048 1.00 93.19 318 PHE A O 1
ATOM 2512 N N . MET A 1 319 ? 8.100 32.292 12.113 1.00 92.62 319 MET A N 1
ATOM 2513 C CA . MET A 1 319 ? 9.531 32.602 12.034 1.00 92.62 319 MET A CA 1
ATOM 2514 C C . MET A 1 319 ? 10.268 31.741 11.005 1.00 92.62 319 MET A C 1
ATOM 2516 O O . MET A 1 319 ? 11.081 32.277 10.251 1.00 92.62 319 MET A O 1
ATOM 2520 N N . LEU A 1 320 ? 9.953 30.447 10.914 1.00 94.12 320 LEU A N 1
ATOM 2521 C CA . LEU A 1 320 ? 10.488 29.566 9.874 1.00 94.12 320 LEU A CA 1
ATOM 2522 C C . LEU A 1 320 ? 10.088 30.045 8.477 1.00 94.12 320 LEU A C 1
ATOM 2524 O O . LEU A 1 320 ? 10.945 30.148 7.605 1.00 94.12 320 LEU A O 1
ATOM 2528 N N . GLN A 1 321 ? 8.827 30.432 8.278 1.00 93.38 321 GLN A N 1
ATOM 2529 C CA . GLN A 1 321 ? 8.363 31.000 7.010 1.00 93.38 321 GLN A CA 1
ATOM 2530 C C . GLN A 1 321 ? 9.169 32.250 6.629 1.00 93.38 321 GLN A C 1
ATOM 2532 O O . GLN A 1 321 ? 9.625 32.379 5.495 1.00 93.38 321 GLN A O 1
ATOM 2537 N N . ARG A 1 322 ? 9.419 33.157 7.582 1.00 90.75 322 ARG A N 1
ATOM 2538 C CA . ARG A 1 322 ? 10.257 34.346 7.348 1.00 90.75 322 ARG A CA 1
ATOM 2539 C C . ARG A 1 322 ? 11.719 34.002 7.060 1.00 90.75 322 ARG A C 1
ATOM 2541 O O . ARG A 1 322 ? 12.372 34.734 6.320 1.00 90.75 322 ARG A O 1
ATOM 2548 N N . MET A 1 323 ? 12.254 32.928 7.639 1.00 90.88 323 MET A N 1
ATOM 2549 C CA . MET A 1 323 ? 13.596 32.440 7.304 1.00 90.88 323 MET A CA 1
ATOM 2550 C C . MET A 1 323 ? 13.665 31.940 5.862 1.00 90.88 323 MET A C 1
ATOM 2552 O O . MET A 1 323 ? 14.596 32.320 5.158 1.00 90.88 323 MET A O 1
ATOM 2556 N N . LEU A 1 324 ? 12.676 31.157 5.423 1.00 91.69 324 LEU A N 1
ATOM 2557 C CA . LEU A 1 324 ? 12.604 30.638 4.055 1.00 91.69 324 LEU A CA 1
ATOM 2558 C C . LEU A 1 324 ? 12.482 31.769 3.026 1.00 91.69 324 LEU A C 1
ATOM 2560 O O . LEU A 1 324 ? 13.314 31.852 2.127 1.00 91.69 324 LEU A O 1
ATOM 2564 N N . ILE A 1 325 ? 11.573 32.724 3.257 1.00 89.62 325 ILE A N 1
ATOM 2565 C CA . ILE A 1 325 ? 11.397 33.896 2.381 1.00 89.62 325 ILE A CA 1
ATOM 2566 C C . ILE A 1 325 ? 12.702 34.694 2.252 1.00 89.62 325 ILE A C 1
ATOM 2568 O O . ILE A 1 325 ? 13.087 35.086 1.155 1.00 89.62 325 ILE A O 1
ATOM 2572 N N . ARG A 1 326 ? 13.426 34.923 3.360 1.00 87.94 326 ARG A N 1
ATOM 2573 C CA . ARG A 1 326 ? 14.721 35.632 3.323 1.00 87.94 326 ARG A CA 1
ATOM 2574 C C . ARG A 1 326 ? 15.808 34.860 2.578 1.00 87.94 326 ARG A C 1
ATOM 2576 O O . ARG A 1 326 ? 16.746 35.482 2.092 1.00 87.94 326 ARG A O 1
ATOM 2583 N N . ARG A 1 327 ? 15.701 33.532 2.517 1.00 84.19 327 ARG A N 1
ATOM 2584 C CA . ARG A 1 327 ? 16.612 32.661 1.768 1.00 84.19 327 ARG A CA 1
ATOM 2585 C C . ARG A 1 327 ? 16.197 32.499 0.298 1.00 84.19 327 ARG A C 1
ATOM 2587 O O . ARG A 1 327 ? 16.950 31.912 -0.465 1.00 84.19 327 ARG A O 1
ATOM 2594 N N . GLY A 1 328 ? 15.058 33.066 -0.107 1.00 84.06 328 GLY A N 1
ATOM 2595 C CA . GLY A 1 328 ? 14.563 33.012 -1.483 1.00 84.06 328 GLY A CA 1
ATOM 2596 C C . GLY A 1 328 ? 13.793 31.735 -1.825 1.00 84.06 328 GLY A C 1
ATOM 2597 O O . GLY A 1 328 ? 13.689 31.416 -3.005 1.00 84.06 328 GLY A O 1
ATOM 2598 N N . PHE A 1 329 ? 13.283 31.019 -0.813 1.00 83.62 329 PHE A N 1
ATOM 2599 C CA . PHE A 1 329 ? 12.394 29.863 -0.976 1.00 83.62 329 PHE A CA 1
ATOM 2600 C C . PHE A 1 329 ? 10.923 30.234 -0.778 1.00 83.62 329 PHE A C 1
ATOM 2602 O O . PHE A 1 329 ? 10.628 30.994 0.181 1.00 83.62 329 PHE A O 1
#

InterPro domains:
  IPR000788 Ribonucleotide reductase large subunit, C-terminal [PF02867] (16-157)
  IPR050862 Ribonucleoside diphosphate reductase class-2 [PTHR43371] (17-175)

Sequence (329 aa):
DADKYLRGQFVERLPQALRDGIREHGIRNSHLLSIAPTGTISLAFADNASNGIEPPYSWTYQRRKRTADGGTRSYEVCDHAWRLYRQLHGDAPLPPAFVTALEMRALDHLRMVEAVQPFIDTAISKTVNVPEDYPYEDFRDLYLEAWRAGLKGLATYRPNAVLGSVLSVAPAEDVASAAPLVADDDPLRKRFEHRPLGELESVTSKIEYSTQEGRKTAYLTVSFLRAEGAWEGRQVTVERPFEFFMPANQRTGGHQWITASMRLLSMVARAGGPIARALADMREVVWEKGPVRCGHIVRDDGVQVPVYHDSEVAAIAFMLQRMLIRRGF

Nearest PDB structures (foldseek):
  1xje-assembly1_A  TM=7.565E-01  e=2.038E-08  Thermotoga maritima
  1xjg-assembly1_B  TM=7.745E-01  e=1.457E-06  Thermotoga maritima
  3o0q-assembly1_B  TM=7.640E-01  e=2.748E-06  Thermotoga maritima
  1xjj-assembly1_B  TM=7.451E-01  e=4.618E-06  Thermotoga maritima
  1xjf-assembly1_B  TM=6.749E-01  e=4.892E-06  Thermotoga maritima

Solvent-accessible surface area (backbone atoms only — not comparable to full-atom values): 19324 Å² total; per-residue (Å²): 111,63,73,65,54,57,67,32,82,55,50,60,70,48,59,66,72,58,50,51,47,37,64,77,72,49,75,93,62,97,67,86,37,67,43,58,75,30,67,70,58,20,52,75,74,48,62,24,40,54,42,66,90,39,56,36,73,52,59,48,32,54,45,79,42,75,42,97,89,71,49,75,45,76,40,84,45,57,25,35,68,54,53,51,46,36,72,77,54,50,88,58,81,81,58,92,84,76,56,35,36,81,78,43,56,46,67,59,48,46,49,53,50,61,72,49,45,81,80,36,69,63,58,69,59,53,72,25,45,42,61,70,84,57,51,66,69,61,56,53,46,52,55,50,50,38,53,76,71,64,51,95,69,85,46,75,44,60,66,46,98,84,74,52,71,95,60,48,63,69,79,77,87,74,82,85,76,76,87,73,76,60,67,72,38,52,34,78,49,48,67,44,97,63,84,74,91,76,90,61,63,62,54,75,45,82,45,64,37,35,43,82,94,42,80,48,75,50,44,41,33,40,26,38,42,77,26,72,25,21,53,93,70,37,82,43,76,40,74,39,66,36,40,44,44,61,81,79,92,71,96,52,77,73,50,57,58,47,53,51,48,28,53,50,53,20,50,37,30,25,52,22,45,67,55,71,55,54,35,52,59,37,43,68,40,72,46,91,76,50,60,19,40,38,62,66,46,71,45,99,86,67,52,73,42,79,34,73,25,43,15,70,57,10,34,49,26,52,51,52,51,53,52,36,50,76,72,74,92

Foldseek 3Di:
DLVVLCPDLLNVPDPPVVSVVCSVPNDDDSFDFEFDWCVVVCVVPVLQADTRLAQAQDQKFWDWDQDPVRRIDIDIGGHPVSVVCCVVPNPDDDDPVNAHLVNDDLVVQLVSQLVCVSVGPDAYPGEREDELPHDPVVVVVSVVVCVVSVHPDYHYDYDDPQPPDPTDDDDDPDPDDDDDLFPWPPQLQDAAPDDDPDDFDKDKDWWWKAFPVGIDIWIKMWTWDWGWTADPSDIDTDIFTQFIDIDDPDDDPLVVVVRVLRVVLNNCRNNSHDSVVSLVVQQPDADDRAWMWTAWDQDPVRDTHIDIGRDPSNRVSVVVVVVCVVVVD

Secondary structure (DSSP, 8-state):
-HHHHTTSTTGGGS-HHHHHHHHHH--S-S----B---HHHHHHHSTTPPPTTPPPS-SEEEEEEE-TTS-EEEEEEE-HHHHHHHHHHTTPPPPTT---TTTS-HHHHHHHHHHHGGG-SS-B--EEE--TT--HHHHHHHHHHHHHTT-S--EEE---TTT--SSBPPPP-----S------B-TTT---SSPPSS---EEEEEEEEEETTEEEEEEEEEEEEEEEEEETTEEEEEEEEEEEE-------HHHHHHHHHHHHHHHHHHTT--HHHHHHHHHT---TT-PEEEEEEE-TTS-EEEEEESSHHHHHHHHHHHHHHHHT-